Protein AF-A0A2H5FMI7-F1 (afdb_monomer_lite)

Secondary structure (DSSP, 8-state):
-PBPHHHHHHHHHHHHHHHHHH-EETTBHHHHHHTHIIIIIS-HHIIIIIHHHHHS-TT-HHHHHHHHHHH-EE-HHHHHHHHHHHHHHHHHHTT--EEEEEEEESSSS-EEEEEEE-BTT-SS-EEEEEETTTTEEEE-PBPTTSPBTTGGG-TT-SEEEEEEEEETTTS-TT-----TTTSPPPPP---SSPPPPHHHHHHH-TT-B----HHHHHHTTSS--SSS---GGGSPPGGG-

Structure (mmCIF, N/CA/C/O backbone):
data_AF-A0A2H5FMI7-F1
#
_entry.id   AF-A0A2H5FMI7-F1
#
loop_
_atom_site.group_PDB
_atom_site.id
_atom_site.type_symbol
_atom_site.label_atom_id
_atom_site.label_alt_id
_atom_site.label_comp_id
_atom_site.label_asym_id
_atom_site.label_entity_id
_atom_site.label_seq_id
_atom_site.pdbx_PDB_ins_code
_atom_site.Cartn_x
_atom_site.Cartn_y
_atom_site.Cartn_z
_atom_site.occupancy
_atom_site.B_iso_or_equiv
_atom_site.auth_seq_id
_atom_site.auth_comp_id
_atom_site.auth_asym_id
_atom_site.auth_atom_id
_atom_site.pdbx_PDB_model_num
ATOM 1 N N . MET A 1 1 ? -6.646 -11.743 20.753 1.00 90.56 1 MET A N 1
ATOM 2 C CA . MET A 1 1 ? -6.066 -10.674 21.595 1.00 90.56 1 MET A CA 1
ATOM 3 C C . MET A 1 1 ? -6.363 -9.336 20.936 1.00 90.56 1 MET A C 1
ATOM 5 O O . MET A 1 1 ? -6.450 -9.299 19.715 1.00 90.56 1 MET A O 1
ATOM 9 N N . LEU A 1 2 ? -6.585 -8.269 21.708 1.00 96.19 2 LEU A N 1
ATOM 10 C CA . LEU A 1 2 ? -6.756 -6.926 21.142 1.00 96.19 2 LEU A CA 1
ATOM 11 C C . LEU A 1 2 ? -5.402 -6.215 21.134 1.00 96.19 2 LEU A C 1
ATOM 13 O O . LEU A 1 2 ? -4.703 -6.235 22.146 1.00 96.19 2 LEU A O 1
ATOM 17 N N . LEU A 1 3 ? -5.046 -5.601 20.007 1.00 97.00 3 LEU A N 1
ATOM 18 C CA . LEU A 1 3 ? -3.842 -4.779 19.893 1.00 97.00 3 LEU A CA 1
ATOM 19 C C . LEU A 1 3 ? -4.070 -3.424 20.552 1.00 97.00 3 LEU A C 1
ATOM 21 O O . LEU A 1 3 ? -5.145 -2.841 20.398 1.00 97.00 3 LEU A O 1
ATOM 25 N N . ALA A 1 4 ? -3.057 -2.872 21.220 1.00 96.56 4 ALA A N 1
ATOM 26 C CA . ALA A 1 4 ? -3.087 -1.447 21.502 1.00 96.56 4 ALA A CA 1
ATOM 27 C C . ALA A 1 4 ? -3.012 -0.675 20.177 1.00 96.56 4 ALA A C 1
ATOM 29 O O . ALA A 1 4 ? -2.371 -1.101 19.216 1.00 96.56 4 ALA A O 1
ATOM 30 N N . ARG A 1 5 ? -3.643 0.501 20.127 1.00 96.19 5 ARG A N 1
ATOM 31 C CA . ARG A 1 5 ? -3.624 1.362 18.936 1.00 96.19 5 ARG A CA 1
ATOM 32 C C . ARG A 1 5 ? -2.214 1.664 18.444 1.00 96.19 5 ARG A C 1
ATOM 34 O O . ARG A 1 5 ? -1.964 1.637 17.246 1.00 96.19 5 ARG A O 1
ATOM 41 N N . LYS A 1 6 ? -1.300 1.929 19.375 1.00 95.25 6 LYS A N 1
ATOM 42 C CA . LYS A 1 6 ? 0.107 2.178 19.066 1.00 95.25 6 LYS A CA 1
ATOM 43 C C . LYS A 1 6 ? 0.757 0.979 18.373 1.00 95.25 6 LYS A C 1
ATOM 45 O O . LYS A 1 6 ? 1.446 1.171 17.379 1.00 95.25 6 LYS A O 1
ATOM 50 N N . ASP A 1 7 ? 0.489 -0.235 18.846 1.00 95.94 7 ASP A N 1
ATOM 51 C CA . ASP A 1 7 ? 1.044 -1.455 18.254 1.00 95.94 7 ASP A CA 1
ATOM 52 C C . ASP A 1 7 ? 0.505 -1.670 16.838 1.00 95.94 7 ASP A C 1
ATOM 54 O O . ASP A 1 7 ? 1.272 -1.962 15.924 1.00 95.94 7 ASP A O 1
ATOM 58 N N . PHE A 1 8 ? -0.797 -1.450 16.629 1.00 97.62 8 PHE A N 1
ATOM 59 C CA . PHE A 1 8 ? -1.407 -1.516 15.299 1.00 97.62 8 PHE A CA 1
ATOM 60 C C . PHE A 1 8 ? -0.792 -0.502 14.324 1.00 97.62 8 PHE A C 1
ATOM 62 O O . PHE A 1 8 ? -0.425 -0.861 13.204 1.00 97.62 8 PHE A O 1
ATOM 69 N N . VAL A 1 9 ? -0.633 0.752 14.753 1.00 97.19 9 VAL A N 1
ATOM 70 C CA . VAL A 1 9 ? -0.012 1.796 13.927 1.00 97.19 9 VAL A CA 1
ATOM 71 C C . VAL A 1 9 ? 1.443 1.442 13.623 1.00 97.19 9 VAL A C 1
ATOM 73 O O . VAL A 1 9 ? 1.855 1.553 12.475 1.00 97.19 9 VAL A O 1
ATOM 76 N N . ASN A 1 10 ? 2.202 0.934 14.598 1.00 96.19 10 ASN A N 1
ATOM 77 C CA . ASN A 1 10 ? 3.578 0.498 14.368 1.00 96.19 10 ASN A CA 1
ATOM 78 C C . ASN A 1 10 ? 3.660 -0.674 13.375 1.00 96.19 10 ASN A C 1
ATOM 80 O O . ASN A 1 10 ? 4.515 -0.659 12.494 1.00 96.19 10 ASN A O 1
ATOM 84 N N . ILE A 1 11 ? 2.752 -1.654 13.459 1.00 97.50 11 ILE A N 1
ATOM 85 C CA . ILE A 1 11 ? 2.651 -2.737 12.467 1.00 97.50 11 ILE A CA 1
ATOM 86 C C . ILE A 1 11 ? 2.466 -2.156 11.060 1.00 97.50 11 ILE A C 1
ATOM 88 O O . ILE A 1 11 ? 3.201 -2.526 10.145 1.00 97.50 11 ILE A O 1
ATOM 92 N N . CYS A 1 12 ? 1.527 -1.222 10.894 1.00 98.00 12 CYS A N 1
ATOM 93 C CA . CYS A 1 12 ? 1.270 -0.585 9.603 1.00 98.00 12 CYS A CA 1
ATOM 94 C C . CYS A 1 12 ? 2.492 0.201 9.109 1.00 98.00 12 CYS A C 1
ATOM 96 O O . CYS A 1 12 ? 2.891 0.043 7.957 1.00 98.00 12 CYS A O 1
ATOM 98 N N . THR A 1 13 ? 3.137 0.979 9.984 1.00 96.94 13 THR A N 1
ATOM 99 C CA . THR A 1 13 ? 4.358 1.729 9.661 1.00 96.94 13 THR A CA 1
ATOM 100 C C . THR A 1 13 ? 5.458 0.794 9.167 1.00 96.94 13 THR A C 1
ATOM 102 O O . THR A 1 13 ? 5.983 0.984 8.072 1.00 96.94 13 THR A O 1
ATOM 105 N N . GLN A 1 14 ? 5.781 -0.261 9.918 1.00 96.75 14 GLN A N 1
ATOM 106 C CA . GLN A 1 14 ? 6.835 -1.199 9.520 1.00 96.75 14 GLN A CA 1
ATOM 107 C C . GLN A 1 14 ? 6.492 -1.928 8.216 1.00 96.75 14 GLN A C 1
ATOM 109 O O . GLN A 1 14 ? 7.367 -2.121 7.372 1.00 96.75 14 GLN A O 1
ATOM 114 N N . ALA A 1 15 ? 5.224 -2.290 8.009 1.00 98.00 15 ALA A N 1
ATOM 115 C CA . ALA A 1 15 ? 4.779 -2.926 6.774 1.00 98.00 15 ALA A CA 1
ATOM 116 C C . ALA A 1 15 ? 4.914 -1.995 5.556 1.00 98.00 15 ALA A C 1
ATOM 118 O O . ALA A 1 15 ? 5.397 -2.434 4.509 1.00 98.00 15 ALA A O 1
ATOM 119 N N . ILE A 1 16 ? 4.572 -0.708 5.689 1.00 97.75 16 ILE A N 1
ATOM 120 C CA . ILE A 1 16 ? 4.772 0.301 4.637 1.00 97.75 16 ILE A CA 1
ATOM 121 C C . ILE A 1 16 ? 6.262 0.421 4.287 1.00 97.75 16 ILE A C 1
ATOM 123 O O . ILE A 1 16 ? 6.636 0.331 3.115 1.00 97.75 16 ILE A O 1
ATOM 127 N N . PHE A 1 17 ? 7.129 0.558 5.295 1.00 96.31 17 PHE A N 1
ATOM 128 C CA . PHE A 1 17 ? 8.578 0.671 5.094 1.00 96.31 17 PHE A CA 1
ATOM 129 C C . PHE A 1 17 ? 9.142 -0.577 4.406 1.00 96.31 17 PHE A C 1
ATOM 131 O O . PHE A 1 17 ? 9.894 -0.477 3.434 1.00 96.31 17 PHE A O 1
ATOM 138 N N . ASN A 1 18 ? 8.745 -1.764 4.870 1.00 96.81 18 ASN A N 1
ATOM 139 C CA . ASN A 1 18 ? 9.160 -3.036 4.285 1.00 96.81 18 ASN A CA 1
ATOM 140 C C . ASN A 1 18 ? 8.678 -3.196 2.841 1.00 96.81 18 ASN A C 1
ATOM 142 O O . ASN A 1 18 ? 9.432 -3.712 2.012 1.00 96.81 18 ASN A O 1
ATOM 146 N N . THR A 1 19 ? 7.461 -2.744 2.538 1.00 97.44 19 THR A N 1
ATOM 147 C CA . THR A 1 19 ? 6.890 -2.768 1.186 1.00 97.44 19 THR A CA 1
ATOM 148 C C . THR A 1 19 ? 7.711 -1.886 0.254 1.00 97.44 19 THR A C 1
ATOM 150 O O . THR A 1 19 ? 8.212 -2.375 -0.754 1.00 97.44 19 THR A O 1
ATOM 153 N N . ARG A 1 20 ? 7.964 -0.626 0.625 1.00 95.44 20 ARG A N 1
ATOM 154 C CA . ARG A 1 20 ? 8.738 0.318 -0.205 1.00 95.44 20 ARG A CA 1
ATOM 155 C C . ARG A 1 20 ? 10.219 -0.028 -0.327 1.00 95.44 20 ARG A C 1
ATOM 157 O O . ARG A 1 20 ? 10.871 0.337 -1.300 1.00 95.44 20 ARG A O 1
ATOM 164 N N . LYS A 1 21 ? 10.768 -0.753 0.648 1.00 96.12 21 LYS A N 1
ATOM 165 C CA . LYS A 1 21 ? 12.128 -1.296 0.561 1.00 96.12 21 LYS A CA 1
ATOM 166 C C . LYS A 1 21 ? 12.225 -2.443 -0.449 1.00 96.12 21 LYS A C 1
ATOM 168 O O . LYS A 1 21 ? 13.265 -2.597 -1.089 1.00 96.12 21 LYS A O 1
ATOM 173 N N . GLN A 1 22 ? 11.183 -3.266 -0.555 1.00 96.44 22 GLN A N 1
ATOM 174 C CA . GLN A 1 22 ? 11.170 -4.455 -1.412 1.00 96.44 22 GLN A CA 1
ATOM 175 C C . GLN A 1 22 ? 10.664 -4.164 -2.825 1.00 96.44 22 GLN A C 1
ATOM 177 O O . GLN A 1 22 ? 11.187 -4.735 -3.779 1.00 96.44 22 GLN A O 1
ATOM 182 N N . LEU A 1 23 ? 9.683 -3.275 -2.963 1.00 96.56 23 LEU A N 1
ATOM 183 C CA . LEU A 1 23 ? 9.046 -2.946 -4.230 1.00 96.56 23 LEU A CA 1
ATOM 184 C C . LEU A 1 23 ? 9.423 -1.536 -4.666 1.00 96.56 23 LEU A C 1
ATOM 186 O O . LEU A 1 23 ? 9.245 -0.564 -3.938 1.00 96.56 23 LEU A O 1
ATOM 190 N N . THR A 1 24 ? 9.920 -1.429 -5.892 1.00 95.75 24 THR A N 1
ATOM 191 C CA . THR A 1 24 ? 10.038 -0.145 -6.580 1.00 95.75 24 THR A CA 1
ATOM 192 C C . THR A 1 24 ? 8.717 0.172 -7.276 1.00 95.75 24 THR A C 1
ATOM 194 O O . THR A 1 24 ? 8.136 -0.702 -7.918 1.00 95.75 24 THR A O 1
ATOM 197 N N . ILE A 1 25 ? 8.257 1.416 -7.165 1.00 95.06 25 ILE A N 1
ATOM 198 C CA . ILE A 1 25 ? 7.011 1.868 -7.782 1.00 95.06 25 ILE A CA 1
ATOM 199 C C . ILE A 1 25 ? 7.310 2.309 -9.212 1.00 95.06 25 ILE A C 1
ATOM 201 O O . ILE A 1 25 ? 8.021 3.284 -9.431 1.00 95.06 25 ILE A O 1
ATOM 205 N N . ASN A 1 26 ? 6.811 1.569 -10.194 1.00 92.62 26 ASN A N 1
ATOM 206 C CA . ASN A 1 26 ? 7.171 1.766 -11.601 1.00 92.62 26 ASN A CA 1
ATOM 207 C C . ASN A 1 26 ? 6.704 3.109 -12.196 1.00 92.62 26 ASN A C 1
ATOM 209 O O . ASN A 1 26 ? 7.362 3.623 -13.097 1.00 92.62 26 ASN A O 1
ATOM 213 N N . ASN A 1 27 ? 5.584 3.651 -11.719 1.00 90.75 27 ASN A N 1
ATOM 214 C CA . ASN A 1 27 ? 4.958 4.868 -12.224 1.00 90.75 27 ASN A CA 1
ATOM 215 C C . ASN A 1 27 ? 5.315 6.114 -11.401 1.00 90.75 27 ASN A C 1
ATOM 217 O O . ASN A 1 27 ? 4.792 7.188 -11.674 1.00 90.75 27 ASN A O 1
ATOM 221 N N . GLN A 1 28 ? 6.218 5.997 -10.426 1.00 94.12 28 GLN A N 1
ATOM 222 C CA . GLN A 1 28 ? 6.854 7.146 -9.782 1.00 94.12 28 GLN A CA 1
ATOM 223 C C . GLN A 1 28 ? 8.198 7.440 -10.452 1.00 94.12 28 GLN A C 1
ATOM 225 O O . GLN A 1 28 ? 8.871 6.523 -10.936 1.00 94.12 28 GLN A O 1
ATOM 230 N N . LEU A 1 29 ? 8.580 8.717 -10.500 1.00 94.50 29 LEU A N 1
ATOM 231 C CA . LEU A 1 29 ? 9.746 9.204 -11.241 1.00 94.50 29 LEU A CA 1
ATOM 232 C C . LEU A 1 29 ? 11.020 8.399 -10.942 1.00 94.50 29 LEU A C 1
ATOM 234 O O . LEU A 1 29 ? 11.659 7.897 -11.872 1.00 94.50 29 LEU A O 1
ATOM 238 N N . SER A 1 30 ? 11.366 8.211 -9.667 1.00 93.56 30 SER A N 1
ATOM 239 C CA . SER A 1 30 ? 12.575 7.477 -9.277 1.00 93.56 30 SER A CA 1
ATOM 240 C C . SER A 1 30 ? 12.557 6.016 -9.736 1.00 93.56 30 SER A C 1
ATOM 242 O O . SER A 1 30 ? 13.577 5.480 -10.186 1.00 93.56 30 SER A O 1
ATOM 244 N N . GLY A 1 31 ? 11.401 5.354 -9.661 1.00 94.62 31 GLY A N 1
ATOM 245 C CA . GLY A 1 31 ? 11.250 3.968 -10.084 1.00 94.62 31 GLY A CA 1
ATOM 246 C C . GLY A 1 31 ? 11.286 3.814 -11.599 1.00 94.62 31 GLY A C 1
ATOM 247 O O . GLY A 1 31 ? 11.972 2.915 -12.100 1.00 94.62 31 GLY A O 1
ATOM 248 N N . TYR A 1 32 ? 10.645 4.737 -12.319 1.00 93.62 32 TYR A N 1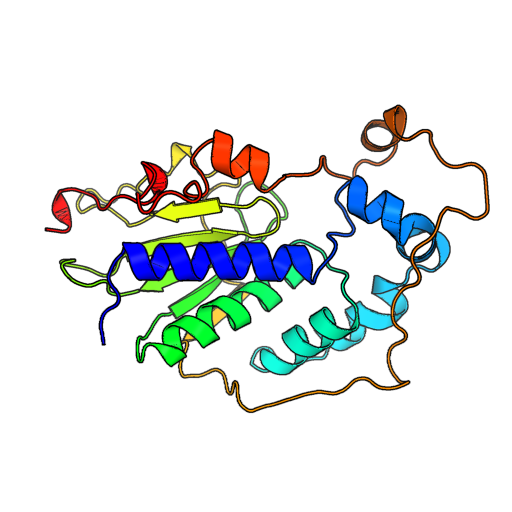
ATOM 249 C CA . TYR A 1 32 ? 10.723 4.827 -13.772 1.00 93.62 32 TYR A CA 1
ATOM 250 C C . TYR A 1 32 ? 12.164 5.011 -14.243 1.00 93.62 32 TYR A C 1
ATOM 252 O O . TYR A 1 32 ? 12.615 4.290 -15.126 1.00 93.62 32 TYR A O 1
ATOM 260 N N . ILE A 1 33 ? 12.925 5.917 -13.625 1.00 92.94 33 ILE A N 1
ATOM 261 C CA . ILE A 1 33 ? 14.340 6.138 -13.959 1.00 92.94 33 ILE A CA 1
ATOM 262 C C . ILE A 1 33 ? 15.168 4.879 -13.684 1.00 92.94 33 ILE A C 1
ATOM 264 O O . ILE A 1 33 ? 15.950 4.443 -14.529 1.00 92.94 33 ILE A O 1
ATOM 268 N N . LYS A 1 34 ? 14.978 4.259 -12.516 1.00 93.94 34 LYS A N 1
ATOM 269 C CA . LYS A 1 34 ? 15.743 3.082 -12.080 1.00 93.94 34 LYS A CA 1
ATOM 270 C C . LYS A 1 34 ? 15.559 1.864 -12.993 1.00 93.94 34 LYS A C 1
ATOM 272 O O . LYS A 1 34 ? 16.503 1.086 -13.160 1.00 93.94 34 LYS A O 1
ATOM 277 N N . PHE A 1 35 ? 14.367 1.691 -13.561 1.00 94.75 35 PHE A N 1
ATOM 278 C CA . PHE A 1 35 ? 13.999 0.555 -14.414 1.00 94.75 35 PHE A CA 1
ATOM 279 C C . PHE A 1 35 ? 13.551 0.983 -15.815 1.00 94.75 35 PHE A C 1
ATOM 281 O O . PHE A 1 35 ? 12.762 0.284 -16.450 1.00 94.75 35 PHE A O 1
ATOM 288 N N . HIS A 1 36 ? 14.063 2.108 -16.319 1.00 92.38 36 HIS A N 1
ATOM 289 C CA . HIS A 1 36 ? 13.561 2.745 -17.538 1.00 92.38 36 HIS A CA 1
ATOM 290 C C . HIS A 1 36 ? 13.468 1.775 -18.711 1.00 92.38 36 HIS A C 1
ATOM 292 O O . HIS A 1 36 ? 12.426 1.661 -19.354 1.00 92.38 36 HIS A O 1
ATOM 298 N N . ARG A 1 37 ? 14.550 1.037 -18.972 1.00 92.56 37 ARG A N 1
ATOM 299 C CA . ARG A 1 37 ? 14.602 0.084 -20.081 1.00 92.56 37 ARG A CA 1
ATOM 300 C C . ARG A 1 37 ? 13.559 -1.024 -19.939 1.00 92.56 37 ARG A C 1
ATOM 302 O O . ARG A 1 37 ? 12.882 -1.356 -20.909 1.00 92.56 37 ARG A O 1
ATOM 309 N N . GLU A 1 38 ? 13.399 -1.566 -18.736 1.00 94.81 38 GLU A N 1
ATOM 310 C CA . GLU A 1 38 ? 12.421 -2.625 -18.483 1.00 94.81 38 GLU A CA 1
ATOM 311 C C . GLU A 1 38 ? 10.986 -2.115 -18.635 1.00 94.81 38 GLU A C 1
ATOM 313 O O . GLU A 1 38 ? 10.148 -2.791 -19.229 1.00 94.81 38 GLU A O 1
ATOM 318 N N . ILE A 1 39 ? 10.706 -0.904 -18.156 1.00 91.56 39 ILE A N 1
ATOM 319 C CA . ILE A 1 39 ? 9.368 -0.312 -18.210 1.00 91.56 39 ILE A CA 1
ATOM 320 C C . ILE A 1 39 ? 9.018 0.117 -19.639 1.00 91.56 39 ILE A C 1
ATOM 322 O O . ILE A 1 39 ? 7.952 -0.239 -20.137 1.00 91.56 39 ILE A O 1
ATOM 326 N N . LYS A 1 40 ? 9.904 0.863 -20.309 1.00 88.81 40 LYS A N 1
ATOM 327 C CA . LYS A 1 40 ? 9.586 1.552 -21.564 1.00 88.81 40 LYS A CA 1
ATOM 328 C C . LYS A 1 40 ? 9.901 0.748 -22.820 1.00 88.81 40 LYS A C 1
ATOM 330 O O . LYS A 1 40 ? 9.142 0.811 -23.783 1.00 88.81 40 LYS A O 1
ATOM 335 N N . GLU A 1 41 ? 11.024 0.039 -22.836 1.00 90.38 41 GLU A N 1
ATOM 336 C CA . GLU A 1 41 ? 11.513 -0.641 -24.041 1.00 90.38 41 GLU A CA 1
ATOM 337 C C . GLU A 1 41 ? 11.103 -2.115 -24.051 1.00 90.38 41 GLU A C 1
ATOM 339 O O . GLU A 1 41 ? 10.606 -2.618 -25.059 1.00 90.38 41 GLU A O 1
ATOM 344 N N . ASN A 1 42 ? 11.257 -2.801 -22.916 1.00 92.88 42 ASN A N 1
ATOM 345 C CA . ASN A 1 42 ? 10.976 -4.234 -22.818 1.00 92.88 42 ASN A CA 1
ATOM 346 C C . ASN A 1 42 ? 9.518 -4.549 -22.459 1.00 92.88 42 ASN A C 1
ATOM 348 O O . ASN A 1 42 ? 9.130 -5.715 -22.524 1.00 92.88 42 ASN A O 1
ATOM 352 N N . ASN A 1 43 ? 8.720 -3.549 -22.058 1.00 93.38 43 ASN A N 1
ATOM 353 C CA . ASN A 1 43 ? 7.354 -3.727 -21.543 1.00 93.38 43 ASN A CA 1
ATOM 354 C C . ASN A 1 43 ? 7.273 -4.843 -20.485 1.00 93.38 43 ASN A C 1
ATOM 356 O O . ASN A 1 43 ? 6.363 -5.677 -20.493 1.00 93.38 43 ASN A O 1
ATOM 360 N N . TYR A 1 44 ? 8.264 -4.880 -19.592 1.00 95.00 44 TYR A N 1
ATOM 361 C CA . TYR A 1 44 ? 8.539 -6.000 -18.698 1.00 95.00 44 TYR A CA 1
ATOM 362 C C . TYR A 1 44 ? 7.303 -6.431 -17.903 1.00 95.00 44 TYR A C 1
ATOM 364 O O . TYR A 1 44 ? 7.004 -7.622 -17.831 1.00 95.00 44 TYR A O 1
ATOM 372 N N . PHE A 1 45 ? 6.571 -5.468 -17.335 1.00 92.88 45 PHE A N 1
ATOM 373 C CA . PHE A 1 45 ? 5.438 -5.757 -16.460 1.00 92.88 45 PHE A CA 1
ATOM 374 C C . PHE A 1 45 ? 4.297 -6.454 -17.215 1.00 92.88 45 PHE A C 1
ATOM 376 O O . PHE A 1 45 ? 3.795 -7.482 -16.763 1.00 92.88 45 PHE A O 1
ATOM 383 N N . SER A 1 46 ? 3.940 -5.948 -18.399 1.00 92.62 46 SER A N 1
ATOM 384 C CA . SER A 1 46 ? 2.926 -6.560 -19.267 1.00 92.62 46 SER A CA 1
ATOM 385 C C . SER A 1 46 ? 3.346 -7.947 -19.746 1.00 92.62 46 SER A C 1
ATOM 387 O O . SER A 1 46 ? 2.528 -8.857 -19.748 1.00 92.62 46 SER A O 1
ATOM 389 N N . ASN A 1 47 ? 4.622 -8.116 -20.099 1.00 94.12 47 ASN A N 1
ATOM 390 C CA . ASN A 1 47 ? 5.130 -9.360 -20.675 1.00 94.12 47 ASN A CA 1
ATOM 391 C C . ASN A 1 47 ? 5.361 -10.478 -19.646 1.00 94.12 47 ASN A C 1
ATOM 393 O O . ASN A 1 47 ? 5.353 -11.645 -20.023 1.00 94.12 47 ASN A O 1
ATOM 397 N N . ASN A 1 48 ? 5.610 -10.146 -18.372 1.00 93.75 48 ASN A N 1
ATOM 398 C CA . ASN A 1 48 ? 6.073 -11.129 -17.382 1.00 93.75 48 ASN A CA 1
ATOM 399 C C . ASN A 1 48 ? 5.241 -11.188 -16.093 1.00 93.75 48 ASN A C 1
ATOM 401 O O . ASN A 1 48 ? 5.311 -12.194 -15.391 1.00 93.75 48 ASN A O 1
ATOM 405 N N . VAL A 1 49 ? 4.500 -10.132 -15.739 1.00 93.50 49 VAL A N 1
ATOM 406 C CA . VAL A 1 49 ? 3.885 -9.998 -14.401 1.00 93.50 49 VAL A CA 1
ATOM 407 C C . VAL A 1 49 ? 2.363 -9.911 -14.471 1.00 93.50 49 VAL A C 1
ATOM 409 O O . VAL A 1 49 ? 1.678 -10.555 -13.677 1.00 93.50 49 VAL A O 1
ATOM 412 N N . ARG A 1 50 ? 1.824 -9.163 -15.440 1.00 92.31 50 ARG A N 1
ATOM 413 C CA . ARG A 1 50 ? 0.384 -8.890 -15.546 1.00 92.31 50 ARG A CA 1
ATOM 414 C C . ARG A 1 50 ? -0.446 -10.163 -15.722 1.00 92.31 50 ARG A C 1
ATOM 416 O O . ARG A 1 50 ? -1.382 -10.376 -14.959 1.00 92.31 50 ARG A O 1
ATOM 423 N N . ASP A 1 51 ? -0.080 -11.016 -16.675 1.00 92.25 51 ASP A N 1
ATOM 424 C CA . ASP A 1 51 ? -0.808 -12.261 -16.947 1.00 92.25 51 ASP A CA 1
ATOM 425 C C . ASP A 1 51 ? -0.813 -13.216 -15.741 1.00 92.25 51 ASP A C 1
ATOM 427 O O . ASP A 1 51 ? -1.894 -13.680 -15.367 1.00 92.25 51 ASP A O 1
ATOM 431 N N . PRO A 1 52 ? 0.326 -13.491 -15.069 1.00 92.56 52 PRO A N 1
ATOM 432 C CA . PRO A 1 52 ? 0.314 -14.238 -13.816 1.00 92.56 52 PRO A CA 1
ATOM 433 C C . PRO A 1 52 ? -0.624 -13.648 -12.759 1.00 92.56 52 PRO A C 1
ATOM 435 O O . PRO A 1 52 ? -1.371 -14.404 -12.147 1.00 92.56 52 PRO A O 1
ATOM 438 N N . LEU A 1 53 ? -0.627 -12.326 -12.551 1.00 92.00 53 LEU A N 1
ATOM 439 C CA . LEU A 1 53 ? -1.473 -11.686 -11.535 1.00 92.00 53 LEU A CA 1
ATOM 440 C C . LEU A 1 53 ? -2.972 -11.783 -11.854 1.00 92.00 53 LEU A C 1
ATOM 442 O O . LEU A 1 53 ? -3.757 -12.080 -10.952 1.00 92.00 53 LEU A O 1
ATOM 446 N N . ILE A 1 54 ? -3.365 -11.576 -13.116 1.00 88.94 54 ILE A N 1
ATOM 447 C CA . ILE A 1 54 ? -4.770 -11.646 -13.561 1.00 88.94 54 ILE A CA 1
ATOM 448 C C . ILE A 1 54 ? -5.313 -13.075 -13.470 1.00 88.94 54 ILE A C 1
ATOM 450 O O . ILE A 1 54 ? -6.461 -13.274 -13.085 1.00 88.94 54 ILE A O 1
ATOM 454 N N . ASN A 1 55 ? -4.494 -14.070 -13.816 1.00 89.50 55 ASN A N 1
ATOM 455 C CA . ASN A 1 55 ? -4.911 -15.474 -13.818 1.00 89.50 55 ASN A CA 1
ATOM 456 C C . ASN A 1 55 ? -4.834 -16.139 -12.432 1.00 89.50 55 ASN A C 1
ATOM 458 O O . ASN A 1 55 ? -5.273 -17.277 -12.271 1.00 89.50 55 ASN A O 1
ATOM 462 N N . THR A 1 56 ? -4.272 -15.450 -11.437 1.00 91.12 56 THR A N 1
ATOM 463 C CA . THR A 1 56 ? -4.240 -15.909 -10.044 1.00 91.12 56 THR A CA 1
ATOM 464 C C . THR A 1 56 ? -5.631 -15.774 -9.425 1.00 91.12 56 THR A C 1
ATOM 466 O O . THR A 1 56 ? -6.294 -14.750 -9.605 1.00 91.12 56 THR A O 1
ATOM 469 N N . ARG A 1 57 ? -6.080 -16.760 -8.641 1.00 90.00 57 ARG A N 1
ATOM 470 C CA . ARG A 1 57 ? -7.390 -16.677 -7.966 1.00 90.00 57 ARG A CA 1
ATOM 471 C C . ARG A 1 57 ? -7.417 -15.555 -6.935 1.00 90.00 57 ARG A C 1
ATOM 473 O O . ARG A 1 57 ? -6.387 -15.203 -6.366 1.00 90.00 57 ARG A O 1
ATOM 480 N N . GLU A 1 58 ? -8.580 -14.980 -6.653 1.00 86.19 58 GLU A N 1
ATOM 481 C CA . GLU A 1 58 ? -8.713 -13.851 -5.712 1.00 86.19 58 GLU A CA 1
ATOM 482 C C . GLU A 1 58 ? -8.140 -14.145 -4.311 1.00 86.19 58 GLU A C 1
ATOM 484 O O . GLU A 1 58 ? -7.547 -13.258 -3.699 1.00 86.19 58 GLU A O 1
ATOM 489 N N . ASP A 1 59 ? -8.221 -15.398 -3.854 1.00 89.44 59 ASP A N 1
ATOM 490 C CA . ASP A 1 59 ? -7.772 -15.863 -2.536 1.00 89.44 59 ASP A CA 1
ATOM 491 C C . ASP A 1 59 ? -6.287 -16.274 -2.466 1.00 89.44 59 ASP A C 1
ATOM 493 O O . ASP A 1 59 ? -5.756 -16.579 -1.396 1.00 89.44 59 ASP A O 1
ATOM 497 N N . GLU A 1 60 ? -5.562 -16.247 -3.586 1.00 94.06 60 GLU A N 1
ATOM 498 C CA . GLU A 1 60 ? -4.137 -16.596 -3.647 1.00 94.06 60 GLU A CA 1
ATOM 499 C C . GLU A 1 60 ? -3.220 -15.411 -3.277 1.00 94.06 60 GLU A C 1
ATOM 501 O O . GLU A 1 60 ? -2.289 -15.037 -3.996 1.00 94.06 60 GLU A O 1
ATOM 506 N N . TYR A 1 61 ? -3.456 -14.819 -2.104 1.00 96.31 61 TYR A N 1
ATOM 507 C CA . TYR A 1 61 ? -2.703 -13.665 -1.588 1.00 96.31 61 TYR A CA 1
ATOM 508 C C . TYR A 1 61 ? -1.194 -13.923 -1.502 1.00 96.31 61 TYR A C 1
ATOM 510 O O . TYR A 1 61 ? -0.386 -13.087 -1.905 1.00 96.31 61 TYR A O 1
ATOM 518 N N . MET A 1 62 ? -0.800 -15.105 -1.011 1.00 97.50 62 MET A N 1
ATOM 519 C CA . MET A 1 62 ? 0.615 -15.464 -0.874 1.00 97.50 62 MET A CA 1
ATOM 520 C C . MET A 1 62 ? 1.319 -15.626 -2.224 1.00 97.50 62 MET A C 1
ATOM 522 O O . MET A 1 62 ? 2.506 -15.324 -2.309 1.00 97.50 62 MET A O 1
ATOM 526 N N . TYR A 1 63 ? 0.608 -16.056 -3.273 1.00 96.69 63 TYR A N 1
ATOM 527 C CA . TYR A 1 63 ? 1.176 -16.129 -4.619 1.00 96.69 63 TYR A CA 1
ATOM 528 C C . TYR A 1 63 ? 1.503 -14.729 -5.139 1.00 96.69 63 TYR A C 1
ATOM 530 O O . TYR A 1 63 ? 2.647 -14.479 -5.518 1.00 96.69 63 TYR A O 1
ATOM 538 N N . ARG A 1 64 ? 0.529 -13.801 -5.097 1.00 96.00 64 ARG A N 1
ATOM 539 C CA . ARG A 1 64 ? 0.730 -12.404 -5.529 1.00 96.00 64 ARG A CA 1
ATOM 540 C C . ARG A 1 64 ? 1.877 -11.762 -4.765 1.00 96.00 64 ARG A C 1
ATOM 542 O O . ARG A 1 64 ? 2.797 -11.221 -5.365 1.00 96.00 64 ARG A O 1
ATOM 549 N N . HIS A 1 65 ? 1.867 -11.894 -3.444 1.00 97.44 65 HIS A N 1
ATOM 550 C CA . HIS A 1 65 ? 2.913 -11.356 -2.590 1.00 97.44 65 HIS A CA 1
ATOM 551 C C . HIS A 1 65 ? 4.308 -11.919 -2.926 1.00 97.44 65 HIS A C 1
ATOM 553 O O . HIS A 1 65 ? 5.258 -11.148 -3.074 1.00 97.44 65 HIS A O 1
ATOM 559 N N . ASP A 1 66 ? 4.457 -13.240 -3.073 1.00 96.94 66 ASP A N 1
ATOM 560 C CA . ASP A 1 66 ? 5.761 -13.847 -3.371 1.00 96.94 66 ASP A CA 1
ATOM 561 C C . ASP A 1 66 ? 6.233 -13.524 -4.801 1.00 96.94 66 ASP A C 1
ATOM 563 O O . ASP A 1 66 ? 7.433 -13.341 -5.020 1.00 96.94 66 ASP A O 1
ATOM 567 N N . LEU A 1 67 ? 5.308 -13.392 -5.760 1.00 96.44 67 LEU A N 1
ATOM 568 C CA . LEU A 1 67 ? 5.610 -12.947 -7.123 1.00 96.44 67 LEU A CA 1
ATOM 569 C C . LEU A 1 67 ? 6.147 -11.515 -7.120 1.00 96.44 67 LEU A C 1
ATOM 571 O O . LEU A 1 67 ? 7.206 -11.240 -7.683 1.00 96.44 67 LEU A O 1
ATOM 575 N N . LEU A 1 68 ? 5.454 -10.607 -6.437 1.00 96.62 68 LEU A N 1
ATOM 576 C CA . LEU A 1 68 ? 5.870 -9.214 -6.323 1.00 96.62 68 LEU A CA 1
ATOM 577 C C . LEU A 1 68 ? 7.198 -9.083 -5.580 1.00 96.62 68 LEU A C 1
ATOM 579 O O . LEU A 1 68 ? 8.057 -8.318 -6.012 1.00 96.62 68 LEU A O 1
ATOM 583 N N . ARG A 1 69 ? 7.425 -9.885 -4.531 1.00 96.44 69 ARG A N 1
ATOM 584 C CA . ARG A 1 69 ? 8.729 -9.965 -3.852 1.00 96.44 69 ARG A CA 1
ATOM 585 C C . ARG A 1 69 ? 9.847 -10.381 -4.804 1.00 96.44 69 ARG A C 1
ATOM 587 O O . ARG A 1 69 ? 10.941 -9.830 -4.733 1.00 96.44 69 ARG A O 1
ATOM 594 N N . HIS A 1 70 ? 9.590 -11.376 -5.652 1.00 95.62 70 HIS A N 1
ATOM 595 C CA . HIS A 1 70 ? 10.563 -11.890 -6.619 1.00 95.62 70 HIS A CA 1
ATOM 596 C C . HIS A 1 70 ? 10.913 -10.854 -7.693 1.00 95.62 70 HIS A C 1
ATOM 598 O O . HIS A 1 70 ? 12.077 -10.714 -8.071 1.00 95.62 70 HIS A O 1
ATOM 604 N N . VAL A 1 71 ? 9.912 -10.112 -8.164 1.00 94.81 71 VAL A N 1
ATOM 605 C CA . VAL A 1 71 ? 10.067 -9.101 -9.216 1.00 94.81 71 VAL A CA 1
ATOM 606 C C . VAL A 1 71 ? 10.647 -7.788 -8.671 1.00 94.81 71 VAL A C 1
ATOM 608 O O . VAL A 1 71 ? 11.466 -7.154 -9.332 1.00 94.81 71 VAL A O 1
ATOM 611 N N . GLY A 1 72 ? 10.244 -7.362 -7.474 1.00 95.50 72 GLY A N 1
ATOM 612 C CA . GLY A 1 72 ? 10.701 -6.114 -6.852 1.00 95.50 72 GLY A CA 1
ATOM 613 C C . GLY A 1 72 ? 10.200 -4.832 -7.534 1.00 95.50 72 GLY A C 1
ATOM 614 O O . GLY A 1 72 ? 10.781 -3.762 -7.333 1.00 95.50 72 GLY A O 1
ATOM 615 N N . LEU A 1 73 ? 9.145 -4.923 -8.348 1.00 94.69 73 LEU A N 1
ATOM 616 C CA . LEU A 1 73 ? 8.555 -3.828 -9.126 1.00 94.69 73 LEU A CA 1
ATOM 617 C C . LEU A 1 73 ? 7.022 -3.966 -9.130 1.00 94.69 73 LEU A C 1
ATOM 619 O O . LEU A 1 73 ? 6.522 -5.075 -9.310 1.00 94.69 73 LEU A O 1
ATOM 623 N N . GLY A 1 74 ? 6.286 -2.863 -8.972 1.00 94.19 74 GLY A N 1
ATOM 624 C CA . GLY A 1 74 ? 4.815 -2.852 -9.010 1.00 94.19 74 GLY A CA 1
ATOM 625 C C . GLY A 1 74 ? 4.216 -1.448 -9.151 1.00 94.19 74 GLY A C 1
ATOM 626 O O . GLY A 1 74 ? 4.951 -0.463 -9.058 1.00 94.19 74 GLY A O 1
ATOM 627 N N . ASN A 1 75 ? 2.899 -1.364 -9.374 1.00 91.31 75 ASN A N 1
ATOM 628 C CA . ASN A 1 75 ? 2.105 -0.128 -9.312 1.00 91.31 75 ASN A CA 1
ATOM 629 C C . ASN A 1 75 ? 1.319 -0.065 -7.985 1.00 91.31 75 ASN A C 1
ATOM 631 O O . ASN A 1 75 ? 1.501 -0.899 -7.096 1.00 91.31 75 ASN A O 1
ATOM 635 N N . CYS A 1 76 ? 0.397 0.897 -7.864 1.00 91.38 76 CYS A N 1
ATOM 636 C CA . CYS A 1 76 ? -0.475 1.077 -6.699 1.00 91.38 76 CYS A CA 1
ATOM 637 C C . CYS A 1 76 ? -1.194 -0.214 -6.255 1.00 91.38 76 CYS A C 1
ATOM 639 O O . CYS A 1 76 ? -1.138 -0.563 -5.077 1.00 91.38 76 CYS A O 1
ATOM 641 N N . HIS A 1 77 ? -1.801 -0.966 -7.182 1.00 92.44 77 HIS A N 1
ATOM 642 C CA . HIS A 1 77 ? -2.532 -2.193 -6.846 1.00 92.44 77 HIS A CA 1
ATOM 643 C C . HIS A 1 77 ? -1.623 -3.297 -6.318 1.00 92.44 77 HIS A C 1
ATOM 645 O O . HIS A 1 77 ? -1.923 -3.917 -5.299 1.00 92.44 77 HIS A O 1
ATOM 651 N N . GLU A 1 78 ? -0.480 -3.510 -6.963 1.00 95.06 78 GLU A N 1
ATOM 652 C CA . GLU A 1 78 ? 0.491 -4.497 -6.503 1.00 95.06 78 GLU A CA 1
ATOM 653 C C . GLU A 1 78 ? 1.058 -4.148 -5.124 1.00 95.06 78 GLU A C 1
ATOM 655 O O . GLU A 1 78 ? 1.259 -5.028 -4.285 1.00 95.06 78 GLU A O 1
ATOM 660 N N . LEU A 1 79 ? 1.283 -2.861 -4.856 1.00 95.75 79 LEU A N 1
ATOM 661 C CA . LEU A 1 79 ? 1.692 -2.416 -3.530 1.00 95.75 79 LEU A CA 1
ATOM 662 C C . LEU A 1 79 ? 0.617 -2.715 -2.479 1.00 95.75 79 LEU A C 1
ATOM 664 O O . LEU A 1 79 ? 0.970 -3.169 -1.392 1.00 95.75 79 LEU A O 1
ATOM 668 N N . ALA A 1 80 ? -0.667 -2.512 -2.792 1.00 96.06 80 ALA A N 1
ATOM 669 C CA . ALA A 1 80 ? -1.767 -2.842 -1.885 1.00 96.06 80 ALA A CA 1
ATOM 670 C C . ALA A 1 80 ? -1.855 -4.356 -1.611 1.00 96.06 80 ALA A C 1
ATOM 672 O O . ALA A 1 80 ? -1.946 -4.756 -0.449 1.00 96.06 80 ALA A O 1
ATOM 673 N N . ASP A 1 81 ? -1.743 -5.201 -2.643 1.00 96.12 81 ASP A N 1
ATOM 674 C CA . ASP A 1 81 ? -1.705 -6.666 -2.492 1.00 96.12 81 ASP A CA 1
ATOM 675 C C . ASP A 1 81 ? -0.547 -7.118 -1.587 1.00 96.12 81 ASP A C 1
ATOM 677 O O . ASP A 1 81 ? -0.719 -7.949 -0.689 1.00 96.12 81 ASP A O 1
ATOM 681 N N . PHE A 1 82 ? 0.643 -6.552 -1.800 1.00 97.81 82 PHE A N 1
ATOM 682 C CA . PHE A 1 82 ? 1.820 -6.863 -0.996 1.00 97.81 82 PHE A CA 1
ATOM 683 C C . PHE A 1 82 ? 1.644 -6.417 0.460 1.00 97.81 82 PHE A C 1
ATOM 685 O O . PHE A 1 82 ? 1.877 -7.195 1.391 1.00 97.81 82 PHE A O 1
ATOM 692 N N . LEU A 1 83 ? 1.194 -5.176 0.654 1.00 98.38 83 LEU A N 1
ATOM 693 C CA . LEU A 1 83 ? 1.002 -4.562 1.963 1.00 98.38 83 LEU A CA 1
ATOM 694 C C . LEU A 1 83 ? -0.057 -5.303 2.790 1.00 98.38 83 LEU A C 1
ATOM 696 O O . LEU A 1 83 ? 0.127 -5.480 3.995 1.00 98.38 83 LEU A O 1
ATOM 700 N N . LEU A 1 84 ? -1.127 -5.789 2.150 1.00 98.00 84 LEU A N 1
ATOM 701 C CA . LEU A 1 84 ? -2.189 -6.572 2.789 1.00 98.00 84 LEU A CA 1
ATOM 702 C C . LEU A 1 84 ? -1.615 -7.807 3.484 1.00 98.00 84 LEU A C 1
ATOM 704 O O . LEU A 1 84 ? -1.946 -8.088 4.640 1.00 98.00 84 LEU A O 1
ATOM 708 N N . VAL A 1 85 ? -0.724 -8.528 2.800 1.00 98.19 85 VAL A N 1
ATOM 709 C CA . VAL A 1 85 ? -0.089 -9.727 3.352 1.00 98.19 85 VAL A CA 1
ATOM 710 C C . VAL A 1 85 ? 0.896 -9.369 4.464 1.00 98.19 85 VAL A C 1
ATOM 712 O O . VAL A 1 85 ? 0.919 -10.060 5.485 1.00 98.19 85 VAL A O 1
ATOM 715 N N . GLU A 1 86 ? 1.694 -8.310 4.300 1.00 98.50 86 GLU A N 1
ATOM 716 C CA . GLU A 1 86 ? 2.659 -7.874 5.318 1.00 98.50 86 GLU A CA 1
ATOM 717 C C . GLU A 1 86 ? 1.961 -7.445 6.618 1.00 98.50 86 GLU A C 1
ATOM 719 O O . GLU A 1 86 ? 2.317 -7.937 7.690 1.00 98.50 86 GLU A O 1
ATOM 724 N N . ILE A 1 87 ? 0.917 -6.613 6.535 1.00 98.62 87 ILE A N 1
ATOM 725 C CA . ILE A 1 87 ? 0.139 -6.189 7.709 1.00 98.62 87 ILE A CA 1
ATOM 726 C C . ILE A 1 87 ? -0.593 -7.378 8.329 1.00 98.62 87 ILE A C 1
ATOM 728 O O . ILE A 1 87 ? -0.504 -7.598 9.540 1.00 98.62 87 ILE A O 1
ATOM 732 N N . GLY A 1 88 ? -1.304 -8.163 7.514 1.00 98.25 88 GLY A N 1
ATOM 733 C CA . GLY A 1 88 ? -2.096 -9.278 8.020 1.00 98.25 88 GLY A CA 1
ATOM 734 C C . GLY A 1 88 ? -1.245 -10.306 8.766 1.00 98.25 88 GLY A C 1
ATOM 735 O O . GLY A 1 88 ? -1.637 -10.764 9.841 1.00 98.25 88 GLY A O 1
ATOM 736 N N . ARG A 1 89 ? -0.039 -10.596 8.256 1.00 98.12 89 ARG A N 1
ATOM 737 C CA . ARG A 1 89 ? 0.906 -11.520 8.894 1.00 98.12 89 ARG A CA 1
ATOM 738 C C . ARG A 1 89 ? 1.305 -11.046 10.288 1.00 98.12 89 ARG A C 1
ATOM 740 O O . ARG A 1 89 ? 1.327 -11.851 11.218 1.00 98.12 89 ARG A O 1
ATOM 747 N N . GLU A 1 90 ? 1.630 -9.766 10.449 1.00 98.12 90 GLU A N 1
ATOM 748 C CA . GLU A 1 90 ? 2.036 -9.234 11.752 1.00 98.12 90 GLU A CA 1
ATOM 749 C C . GLU A 1 90 ? 0.857 -9.129 12.729 1.00 98.12 90 GLU A C 1
ATOM 751 O O . GLU A 1 90 ? 1.020 -9.459 13.904 1.00 98.12 90 GLU A O 1
ATOM 756 N N . ILE A 1 91 ? -0.347 -8.775 12.264 1.00 98.19 91 ILE A N 1
ATOM 757 C CA . ILE A 1 91 ? -1.564 -8.806 13.096 1.00 98.19 91 ILE A CA 1
ATOM 758 C C . ILE A 1 91 ? -1.831 -10.232 13.604 1.00 98.19 91 ILE A C 1
ATOM 760 O O . ILE A 1 91 ? -2.038 -10.430 14.806 1.00 98.19 91 ILE A O 1
ATOM 764 N N . GLN A 1 92 ? -1.760 -11.236 12.722 1.00 96.75 92 GLN A N 1
ATOM 765 C CA . GLN A 1 92 ? -1.981 -12.632 13.103 1.00 96.75 92 GLN A CA 1
ATOM 766 C C . GLN A 1 92 ? -0.902 -13.139 14.074 1.00 96.75 92 GLN A C 1
ATOM 768 O O . GLN A 1 92 ? -1.225 -13.843 15.030 1.00 96.75 92 GLN A O 1
ATOM 773 N N . ARG A 1 93 ? 0.367 -12.738 13.903 1.00 96.44 93 ARG A N 1
ATOM 774 C CA . ARG A 1 93 ? 1.454 -13.060 14.852 1.00 96.44 93 ARG A CA 1
ATOM 775 C C . ARG A 1 93 ? 1.189 -12.555 16.269 1.00 96.44 93 ARG A C 1
ATOM 777 O O . ARG A 1 93 ? 1.620 -13.193 17.226 1.00 96.44 93 ARG A O 1
ATOM 784 N N . HIS A 1 94 ? 0.453 -11.455 16.410 1.00 96.50 94 HIS A N 1
ATOM 785 C CA . HIS A 1 94 ? 0.015 -10.928 17.705 1.00 96.50 94 HIS A CA 1
ATOM 786 C C . HIS A 1 94 ? -1.304 -11.558 18.194 1.00 96.50 94 HIS A C 1
ATOM 788 O O . HIS A 1 94 ? -1.898 -11.089 19.166 1.00 96.50 94 HIS A O 1
ATOM 794 N N . ASN A 1 95 ? -1.776 -12.629 17.545 1.00 95.81 95 ASN A N 1
ATOM 795 C CA . ASN A 1 95 ? -3.054 -13.292 17.813 1.00 95.81 95 ASN A CA 1
ATOM 796 C C . ASN A 1 95 ? -4.246 -12.319 17.782 1.00 95.81 95 ASN A C 1
ATOM 798 O O . ASN A 1 95 ? -5.202 -12.468 18.555 1.00 95.81 95 ASN A O 1
ATOM 802 N N . ALA A 1 96 ? -4.168 -11.289 16.941 1.00 97.00 96 ALA A N 1
ATOM 803 C CA . ALA A 1 96 ? -5.242 -10.340 16.701 1.00 97.00 96 ALA A CA 1
ATOM 804 C C . ALA A 1 96 ? -5.959 -10.661 15.386 1.00 97.00 96 ALA A C 1
ATOM 806 O O . ALA A 1 96 ? -5.448 -11.397 14.543 1.00 97.00 96 ALA A O 1
ATOM 807 N N . LEU A 1 97 ? -7.167 -10.122 15.242 1.00 97.62 97 LEU A N 1
ATOM 808 C CA . LEU A 1 97 ? -8.012 -10.325 14.074 1.00 97.62 97 LEU A CA 1
ATOM 809 C C . LEU A 1 97 ? -8.392 -8.969 13.489 1.00 97.62 97 LEU A C 1
ATOM 811 O O . LEU A 1 97 ? -8.909 -8.104 14.201 1.00 97.62 97 LEU A O 1
ATOM 815 N N . ALA A 1 98 ? -8.166 -8.808 12.193 1.00 98.31 98 ALA A N 1
ATOM 816 C CA . ALA A 1 98 ? -8.629 -7.660 11.432 1.00 98.31 98 ALA A CA 1
ATOM 817 C C . ALA A 1 98 ? -9.268 -8.123 10.125 1.00 98.31 98 ALA A C 1
ATOM 819 O O . ALA A 1 98 ? -8.946 -9.193 9.609 1.00 98.31 98 ALA A O 1
ATOM 820 N N . ARG A 1 99 ? -10.155 -7.294 9.581 1.00 98.19 99 ARG A N 1
ATOM 821 C CA . ARG A 1 99 ? -10.619 -7.420 8.201 1.00 98.19 99 ARG A CA 1
ATOM 822 C C . ARG A 1 99 ? -9.887 -6.387 7.363 1.00 98.19 99 ARG A C 1
ATOM 824 O O . ARG A 1 99 ? -10.010 -5.196 7.644 1.00 98.19 99 ARG A O 1
ATOM 831 N N . ILE A 1 100 ? -9.159 -6.840 6.354 1.00 98.06 100 ILE A N 1
ATOM 832 C CA . ILE A 1 100 ? -8.415 -5.994 5.424 1.00 98.06 100 ILE A CA 1
ATOM 833 C C . ILE A 1 100 ? -9.138 -6.025 4.082 1.00 98.06 100 ILE A C 1
ATOM 835 O O . ILE A 1 100 ? -9.536 -7.088 3.601 1.00 98.06 100 ILE A O 1
ATOM 839 N N . ARG A 1 101 ? -9.329 -4.855 3.482 1.00 95.69 101 ARG A N 1
ATOM 840 C CA . ARG A 1 101 ? -9.933 -4.703 2.162 1.00 95.69 101 ARG A CA 1
ATOM 841 C C . ARG A 1 101 ? -9.025 -3.884 1.273 1.00 95.69 101 ARG A C 1
ATOM 843 O O . ARG A 1 101 ? -8.459 -2.907 1.741 1.00 95.69 101 ARG A O 1
ATOM 850 N N . ILE A 1 102 ? -8.947 -4.245 0.000 1.00 94.50 102 ILE A N 1
ATOM 851 C CA . ILE A 1 102 ? -8.401 -3.356 -1.027 1.00 94.50 102 ILE A CA 1
ATOM 852 C C . ILE A 1 102 ? -9.587 -2.590 -1.598 1.00 94.50 102 ILE A C 1
ATOM 854 O O . ILE A 1 102 ? -10.559 -3.207 -2.049 1.00 94.50 102 ILE A O 1
ATOM 858 N N . VAL A 1 103 ? -9.535 -1.264 -1.546 1.00 92.81 103 VAL A N 1
ATOM 859 C CA . VAL A 1 103 ? -10.635 -0.397 -1.981 1.00 92.81 103 VAL A CA 1
ATOM 860 C C . VAL A 1 103 ? -10.161 0.588 -3.039 1.00 92.81 103 VAL A C 1
ATOM 862 O O . VAL A 1 103 ? -9.028 1.065 -2.991 1.00 92.81 103 VAL A O 1
ATOM 865 N N . SER A 1 104 ? -11.036 0.883 -3.999 1.00 90.44 104 SER A N 1
ATOM 866 C CA . SER A 1 104 ? -10.795 1.916 -5.005 1.00 90.44 104 SER A CA 1
ATOM 867 C C . SER A 1 104 ? -11.184 3.299 -4.483 1.00 90.44 104 SER A C 1
ATOM 869 O O . SER A 1 104 ? -12.267 3.495 -3.918 1.00 90.44 104 SER A O 1
ATOM 871 N N . SER A 1 105 ? -10.291 4.257 -4.718 1.00 85.25 105 SER A N 1
ATOM 872 C CA . SER A 1 105 ? -10.492 5.690 -4.504 1.00 85.25 105 SER A CA 1
ATOM 873 C C . SER A 1 105 ? -11.657 6.229 -5.351 1.00 85.25 105 SER A C 1
ATOM 875 O O . SER A 1 105 ? -11.867 5.781 -6.477 1.00 85.25 105 SER A O 1
ATOM 877 N N . MET A 1 106 ? -12.417 7.211 -4.838 1.00 81.44 106 MET A N 1
ATOM 878 C CA . MET A 1 106 ? -13.456 7.882 -5.649 1.00 81.44 106 MET A CA 1
ATOM 879 C C . MET A 1 106 ? -12.910 8.925 -6.625 1.00 81.44 106 MET A C 1
ATOM 881 O O . MET A 1 106 ? -13.608 9.293 -7.568 1.00 81.44 106 MET A O 1
ATOM 885 N N . LYS A 1 107 ? -11.737 9.497 -6.337 1.00 80.56 107 LYS A N 1
ATOM 886 C CA . LYS A 1 107 ? -11.231 10.685 -7.042 1.00 80.56 107 LYS A CA 1
ATOM 887 C C . LYS A 1 107 ? -10.209 10.346 -8.120 1.00 80.56 107 LYS A C 1
ATOM 889 O O . LYS A 1 107 ? -10.123 11.073 -9.104 1.00 80.56 107 LYS A O 1
ATOM 894 N N . PHE A 1 108 ? -9.438 9.280 -7.926 1.00 80.12 108 PHE A N 1
ATOM 895 C CA . PHE A 1 108 ? -8.328 8.915 -8.798 1.00 80.12 108 PHE A CA 1
ATOM 896 C C . PHE A 1 108 ? -8.308 7.409 -9.040 1.00 80.12 108 PHE A C 1
ATOM 898 O O . PHE A 1 108 ? -8.857 6.638 -8.254 1.00 80.12 108 PHE A O 1
ATOM 905 N N . ASP A 1 109 ? -7.640 6.994 -10.116 1.00 81.31 109 ASP A N 1
ATOM 906 C CA . ASP A 1 109 ? -7.319 5.588 -10.370 1.00 81.31 109 ASP A CA 1
ATOM 907 C C . ASP A 1 109 ? -6.225 5.122 -9.392 1.00 81.31 109 ASP A C 1
ATOM 909 O O . ASP A 1 109 ? -5.040 5.039 -9.713 1.00 81.31 109 ASP A O 1
ATOM 913 N N . HIS A 1 110 ? -6.630 4.939 -8.136 1.00 89.12 110 HIS A N 1
ATOM 914 C CA . HIS A 1 110 ? -5.778 4.569 -7.014 1.00 89.12 110 HIS A CA 1
ATOM 915 C C . HIS A 1 110 ? -6.492 3.574 -6.099 1.00 89.12 110 HIS A C 1
ATOM 917 O O . HIS A 1 110 ? -7.721 3.586 -5.969 1.00 89.12 110 HIS A O 1
ATOM 923 N N . VAL A 1 111 ? -5.715 2.720 -5.437 1.00 92.00 111 VAL A N 1
ATOM 924 C CA . VAL A 1 111 ? -6.222 1.762 -4.452 1.00 92.00 111 VAL A CA 1
ATOM 925 C C . VAL A 1 111 ? -5.394 1.799 -3.178 1.00 92.00 111 VAL A C 1
ATOM 927 O O . VAL A 1 111 ? -4.183 2.002 -3.211 1.00 92.00 111 VAL A O 1
ATOM 930 N N . TYR A 1 112 ? -6.054 1.560 -2.053 1.00 94.06 112 TYR A N 1
ATOM 931 C CA . TYR A 1 112 ? -5.437 1.523 -0.729 1.00 94.06 112 TYR A CA 1
ATOM 932 C C . TYR A 1 112 ? -6.084 0.435 0.132 1.00 94.06 112 TYR A C 1
ATOM 934 O O . TYR A 1 112 ? -7.057 -0.210 -0.278 1.00 94.06 112 TYR A O 1
ATOM 942 N N . LEU A 1 113 ? -5.537 0.211 1.329 1.00 96.88 113 LEU A N 1
ATOM 943 C CA . LEU A 1 113 ? -6.105 -0.729 2.287 1.00 96.88 113 LEU A CA 1
ATOM 944 C C . LEU A 1 113 ? -7.080 -0.043 3.236 1.00 96.88 113 LEU A C 1
ATOM 946 O O . LEU A 1 113 ? -6.712 0.889 3.944 1.00 96.88 113 LEU A O 1
ATOM 950 N N . GLU A 1 114 ? -8.296 -0.572 3.320 1.00 96.88 114 GLU A N 1
ATOM 951 C CA . GLU A 1 114 ? -9.225 -0.292 4.409 1.00 96.88 114 GLU A CA 1
ATOM 952 C C . GLU A 1 114 ? -9.132 -1.424 5.444 1.00 96.88 114 GLU A C 1
ATOM 954 O O . GLU A 1 114 ? -9.412 -2.587 5.140 1.00 96.88 114 GLU A O 1
ATOM 959 N N . ILE A 1 115 ? -8.740 -1.098 6.675 1.00 98.12 115 ILE A N 1
ATOM 960 C CA . ILE A 1 115 ? -8.544 -2.072 7.753 1.00 98.12 115 ILE A CA 1
ATOM 961 C C . ILE A 1 115 ? -9.542 -1.813 8.872 1.00 98.12 115 ILE A C 1
ATOM 963 O O . ILE A 1 115 ? -9.505 -0.778 9.536 1.00 98.12 115 ILE A O 1
ATOM 967 N N . LYS A 1 116 ? -10.417 -2.791 9.114 1.00 97.94 116 LYS A N 1
ATOM 968 C CA . LYS A 1 116 ? -11.335 -2.805 10.253 1.00 97.94 116 LYS A CA 1
ATOM 969 C C . LYS A 1 116 ? -10.776 -3.699 11.355 1.00 97.94 116 LYS A C 1
ATOM 971 O O . LYS A 1 116 ? -10.618 -4.904 11.150 1.00 97.94 116 LYS A O 1
ATOM 976 N N . ILE A 1 117 ? -10.529 -3.133 12.532 1.00 98.19 117 ILE A N 1
ATOM 977 C CA . ILE A 1 117 ? -9.927 -3.845 13.666 1.00 98.19 117 ILE A CA 1
ATOM 978 C C . ILE A 1 117 ? -10.520 -3.365 14.993 1.00 98.19 117 ILE A C 1
ATOM 980 O O . ILE A 1 117 ? -10.890 -2.205 15.142 1.00 98.19 117 ILE A O 1
ATOM 984 N N . LYS A 1 118 ? -10.640 -4.273 15.965 1.00 97.38 118 LYS A N 1
ATOM 985 C CA . LYS A 1 118 ? -11.006 -3.927 17.338 1.00 97.38 118 LYS A CA 1
ATOM 986 C C . LYS A 1 118 ? -9.733 -3.691 18.145 1.00 97.38 118 LYS A C 1
ATOM 988 O O . LYS A 1 118 ? -8.989 -4.647 18.374 1.00 97.38 118 LYS A O 1
ATOM 993 N N . LEU A 1 119 ? -9.471 -2.457 18.574 1.00 97.62 119 LEU A N 1
ATOM 994 C CA . LEU A 1 119 ? -8.288 -2.157 19.383 1.00 97.62 119 LEU A CA 1
ATOM 995 C C . LEU A 1 119 ? -8.617 -2.166 20.878 1.00 97.62 119 LEU A C 1
ATOM 997 O O . LEU A 1 119 ? -9.765 -2.036 21.309 1.00 97.62 119 LEU A O 1
ATOM 1001 N N . LEU A 1 120 ? -7.580 -2.364 21.684 1.00 97.19 120 LEU A N 1
ATOM 1002 C CA . LEU A 1 120 ? -7.665 -2.380 23.135 1.00 97.19 120 LEU A CA 1
ATOM 1003 C C . LEU A 1 120 ? -8.112 -1.009 23.655 1.00 97.19 120 LEU A C 1
ATOM 1005 O O . LEU A 1 120 ? -7.540 0.015 23.285 1.00 97.19 120 LEU A O 1
ATOM 1009 N N . GLY A 1 121 ? -9.103 -1.014 24.546 1.00 94.62 121 GLY A N 1
ATOM 1010 C CA . GLY A 1 121 ? -9.640 0.200 25.162 1.00 94.62 121 GLY A CA 1
ATOM 1011 C C . GLY A 1 121 ? -10.624 0.980 24.288 1.00 94.62 121 GLY A C 1
ATOM 1012 O O . GLY A 1 121 ? -11.103 2.009 24.737 1.00 94.62 121 GLY A O 1
ATOM 1013 N N . GLU A 1 122 ? -10.939 0.501 23.080 1.00 95.75 122 GLU A N 1
ATOM 1014 C CA . GLU A 1 122 ? -11.979 1.093 22.232 1.00 95.75 122 GLU A CA 1
ATOM 1015 C C . GLU A 1 122 ? -13.369 0.536 22.546 1.00 95.75 122 GLU A C 1
ATOM 1017 O O . GLU A 1 122 ? -13.508 -0.656 22.842 1.00 95.75 122 GLU A O 1
ATOM 1022 N N . ILE A 1 123 ? -14.416 1.344 22.365 1.00 94.06 123 ILE A N 1
ATOM 1023 C CA . ILE A 1 123 ? -15.824 0.922 22.480 1.00 94.06 123 ILE A CA 1
ATOM 1024 C C . ILE A 1 123 ? -16.304 0.184 21.225 1.00 94.06 123 ILE A C 1
ATOM 1026 O O . ILE A 1 123 ? -16.901 -0.889 21.348 1.00 94.06 123 ILE A O 1
ATOM 1030 N N . ASP A 1 124 ? -15.933 0.630 20.022 1.00 94.50 124 ASP A N 1
ATOM 1031 C CA . ASP A 1 124 ? -16.278 -0.039 18.750 1.00 94.50 124 ASP A CA 1
ATOM 1032 C C . ASP A 1 124 ? -15.019 -0.466 17.969 1.00 94.50 124 ASP A C 1
ATOM 1034 O O . ASP A 1 124 ? -13.903 -0.339 18.470 1.00 94.50 124 ASP A O 1
ATOM 1038 N N . TYR A 1 125 ? -15.186 -1.067 16.794 1.00 96.06 125 TYR A N 1
ATOM 1039 C CA . TYR A 1 125 ? -14.125 -1.267 15.818 1.00 96.06 125 TYR A CA 1
ATOM 1040 C C . TYR A 1 125 ? -13.695 0.082 15.250 1.00 96.06 125 TYR A C 1
ATOM 1042 O O . TYR A 1 125 ? -14.532 0.921 14.912 1.00 96.06 125 TYR A O 1
ATOM 1050 N N . SER A 1 126 ? -12.394 0.248 15.073 1.00 95.94 126 SER A N 1
ATOM 1051 C CA . SER A 1 126 ? -11.837 1.343 14.297 1.00 95.94 126 SER A CA 1
ATOM 1052 C C . SER A 1 126 ? -11.677 0.938 12.831 1.00 95.94 126 SER A C 1
ATOM 1054 O O . SER A 1 126 ? -11.524 -0.245 12.497 1.00 95.94 126 SER A O 1
ATOM 1056 N N . LEU A 1 127 ? -11.765 1.933 11.951 1.00 96.69 127 LEU A N 1
ATOM 1057 C CA . LEU A 1 127 ? -11.587 1.794 10.511 1.00 96.69 127 LEU A CA 1
ATOM 1058 C C . LEU A 1 127 ? -10.417 2.667 10.074 1.00 96.69 127 LEU A C 1
ATOM 1060 O O . LEU A 1 127 ? -10.345 3.832 10.457 1.00 96.69 127 LEU A O 1
ATOM 1064 N N . TRP A 1 128 ? -9.515 2.105 9.280 1.00 97.38 128 TRP A N 1
ATOM 1065 C CA . TRP A 1 128 ? -8.252 2.744 8.934 1.00 97.38 128 TRP A CA 1
ATOM 1066 C C . TRP A 1 128 ? -7.994 2.693 7.440 1.00 97.38 128 TRP A C 1
ATOM 1068 O O . TRP A 1 128 ? -8.198 1.652 6.826 1.00 97.38 128 TRP A O 1
ATOM 1078 N N . GLU A 1 129 ? -7.498 3.791 6.888 1.00 96.69 129 GLU A N 1
ATOM 1079 C CA . GLU A 1 129 ? -6.886 3.846 5.567 1.00 96.69 129 GLU A CA 1
ATOM 1080 C C . GLU A 1 129 ? -5.374 3.684 5.714 1.00 96.69 129 GLU A C 1
ATOM 1082 O O . GLU A 1 129 ? -4.737 4.402 6.490 1.00 96.69 129 GLU A O 1
ATOM 1087 N N . VAL A 1 130 ? -4.802 2.726 4.987 1.00 97.38 130 VAL A N 1
ATOM 1088 C CA . VAL A 1 130 ? -3.368 2.436 4.994 1.00 97.38 130 VAL A CA 1
ATOM 1089 C C . VAL A 1 130 ? -2.868 2.284 3.561 1.00 97.38 130 VAL A C 1
ATOM 1091 O O . VAL A 1 130 ? -3.431 1.524 2.774 1.00 97.38 130 VAL A O 1
ATOM 1094 N N . ASP A 1 131 ? -1.797 2.996 3.225 1.00 96.50 131 ASP A N 1
ATOM 1095 C CA . ASP A 1 131 ? -1.259 3.070 1.865 1.00 96.50 131 ASP A CA 1
ATOM 1096 C C . ASP A 1 131 ? 0.276 3.085 1.891 1.00 96.50 131 ASP A C 1
ATOM 1098 O O . ASP A 1 131 ? 0.885 3.645 2.804 1.00 96.50 131 ASP A O 1
ATOM 1102 N N . ALA A 1 132 ? 0.899 2.449 0.897 1.00 95.75 132 ALA A N 1
ATOM 1103 C CA . ALA A 1 132 ? 2.349 2.418 0.705 1.00 95.75 132 ALA A CA 1
ATOM 1104 C C . ALA A 1 132 ? 2.814 3.126 -0.580 1.00 95.75 132 ALA A C 1
ATOM 1106 O O . ALA A 1 132 ? 4.011 3.407 -0.699 1.00 95.75 132 ALA A O 1
ATOM 1107 N N . TRP A 1 133 ? 1.914 3.406 -1.530 1.00 95.00 133 TRP A N 1
ATOM 1108 C CA . TRP A 1 133 ? 2.232 4.137 -2.760 1.00 95.00 133 TRP A CA 1
ATOM 1109 C C . TRP A 1 133 ? 2.384 5.634 -2.467 1.00 95.00 133 TRP A C 1
ATOM 1111 O O . TRP A 1 133 ? 3.446 6.195 -2.747 1.00 95.00 133 TRP A O 1
ATOM 1121 N N . ASP A 1 134 ? 1.381 6.212 -1.799 1.00 93.94 134 ASP A N 1
ATOM 1122 C CA . ASP A 1 134 ? 1.436 7.500 -1.099 1.00 93.94 134 ASP A CA 1
ATOM 1123 C C . ASP A 1 134 ? 1.343 7.216 0.413 1.00 93.94 134 ASP A C 1
ATOM 1125 O O . ASP A 1 134 ? 0.252 6.954 0.930 1.00 93.94 134 ASP A O 1
ATOM 1129 N N . PRO A 1 135 ? 2.489 7.132 1.113 1.00 95.44 135 PRO A N 1
ATOM 1130 C CA . PRO A 1 135 ? 2.549 6.506 2.426 1.00 95.44 135 PRO A CA 1
ATOM 1131 C C . PRO A 1 135 ? 1.697 7.221 3.482 1.00 95.44 135 PRO A C 1
ATOM 1133 O O . PRO A 1 135 ? 1.960 8.373 3.826 1.00 95.44 135 PRO A O 1
ATOM 1136 N N . ARG A 1 136 ? 0.706 6.533 4.062 1.00 96.06 136 ARG A N 1
ATOM 1137 C CA . ARG A 1 136 ? -0.137 7.097 5.133 1.00 96.06 136 ARG A CA 1
ATOM 1138 C C . ARG A 1 136 ? -0.817 6.029 5.981 1.00 96.06 136 ARG A C 1
ATOM 1140 O O . ARG A 1 136 ? -1.047 4.909 5.528 1.00 96.06 136 ARG A O 1
ATOM 1147 N N . ILE A 1 137 ? -1.175 6.412 7.203 1.00 97.12 137 ILE A N 1
ATOM 1148 C CA . ILE A 1 137 ? -1.999 5.631 8.132 1.00 97.12 137 ILE A CA 1
ATOM 1149 C C . ILE A 1 137 ? -3.028 6.593 8.724 1.00 97.12 137 ILE A C 1
ATOM 1151 O O . ILE A 1 137 ? -2.671 7.453 9.526 1.00 97.12 137 ILE A O 1
ATOM 1155 N N . ILE A 1 138 ? -4.296 6.492 8.346 1.00 97.00 138 ILE A N 1
ATOM 1156 C CA . ILE A 1 138 ? -5.327 7.458 8.750 1.00 97.00 138 ILE A CA 1
ATOM 1157 C C . ILE A 1 138 ? -6.481 6.719 9.415 1.00 97.00 138 ILE A C 1
ATOM 1159 O O . ILE A 1 138 ? -7.056 5.802 8.838 1.00 97.00 138 ILE A O 1
ATOM 1163 N N . ASP A 1 139 ? -6.845 7.123 10.631 1.00 96.62 139 ASP A N 1
ATOM 1164 C CA . ASP A 1 139 ? -8.072 6.652 11.272 1.00 96.62 139 ASP A CA 1
ATOM 1165 C C . ASP A 1 139 ? -9.275 7.347 10.619 1.00 96.62 139 ASP A C 1
ATOM 1167 O O . ASP A 1 139 ? -9.470 8.555 10.783 1.00 96.62 139 ASP A O 1
ATOM 1171 N N . ILE A 1 140 ? -10.069 6.565 9.895 1.00 95.44 140 ILE A N 1
ATOM 1172 C CA . ILE A 1 140 ? -11.270 6.971 9.155 1.00 95.44 140 ILE A CA 1
ATOM 1173 C C . ILE A 1 140 ? -12.545 6.404 9.792 1.00 95.44 140 ILE A C 1
ATOM 1175 O O . ILE A 1 140 ? -13.562 6.202 9.125 1.00 95.44 140 ILE A O 1
ATOM 1179 N N . SER A 1 141 ? -12.511 6.123 11.097 1.00 95.25 141 SER A N 1
ATOM 1180 C CA . SER A 1 141 ? -13.665 5.585 11.819 1.00 95.25 141 SER A CA 1
ATOM 1181 C C . SER A 1 141 ? -14.882 6.508 11.710 1.00 95.25 141 SER A C 1
ATOM 1183 O O . SER A 1 141 ? -14.790 7.726 11.903 1.00 95.25 141 SER A O 1
ATOM 1185 N N . THR A 1 142 ? -16.050 5.918 11.450 1.00 92.62 142 THR A N 1
ATOM 1186 C CA . THR A 1 142 ? -17.330 6.629 11.468 1.00 92.62 142 THR A CA 1
ATOM 1187 C C . THR A 1 142 ? -17.673 7.033 12.897 1.00 92.62 142 THR A C 1
ATOM 1189 O O . THR A 1 142 ? -17.697 6.204 13.805 1.00 92.62 142 THR A O 1
ATOM 1192 N N . ARG A 1 143 ? 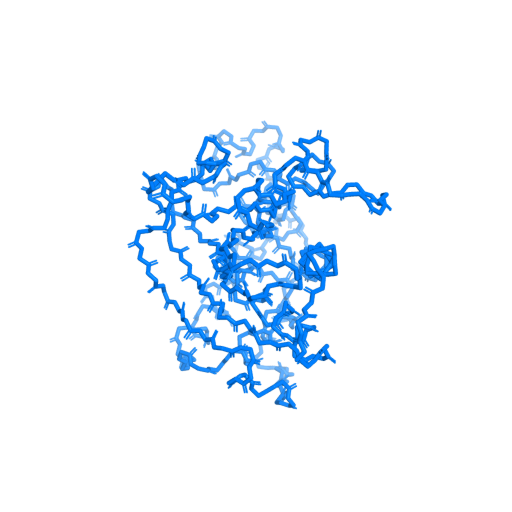-17.928 8.321 13.115 1.00 91.88 143 ARG A N 1
ATOM 1193 C CA . ARG A 1 143 ? -18.345 8.859 14.413 1.00 91.88 143 ARG A CA 1
ATOM 1194 C C . ARG A 1 143 ? -19.820 8.523 14.677 1.00 91.88 143 ARG A C 1
ATOM 1196 O O . ARG A 1 143 ? -20.564 8.320 13.719 1.00 91.88 143 ARG A O 1
ATOM 1203 N N . PRO A 1 144 ? -20.302 8.586 15.933 1.00 91.88 144 PRO A N 1
ATOM 1204 C CA . PRO A 1 144 ? -21.725 8.411 16.248 1.00 91.88 144 PRO A CA 1
ATOM 1205 C C . PRO A 1 144 ? -22.656 9.366 15.485 1.00 91.88 144 PRO A C 1
ATOM 1207 O O . PRO A 1 144 ? -23.820 9.063 15.256 1.00 91.88 144 PRO A O 1
ATOM 1210 N N . THR A 1 145 ? -22.132 10.517 15.056 1.00 91.88 145 THR A N 1
ATOM 1211 C CA . THR A 1 145 ? -22.825 11.505 14.218 1.00 91.88 145 THR A CA 1
ATOM 1212 C C . THR A 1 145 ? -22.943 11.098 12.744 1.00 91.88 145 THR A C 1
ATOM 1214 O O . THR A 1 145 ? -23.489 11.860 11.954 1.00 91.88 145 THR A O 1
ATOM 1217 N N . GLY A 1 146 ? -22.385 9.954 12.342 1.00 90.31 146 GLY A N 1
ATOM 1218 C CA . GLY A 1 146 ? -22.323 9.483 10.956 1.00 90.31 146 GLY A CA 1
ATOM 1219 C C . GLY A 1 146 ? -21.204 10.106 10.115 1.00 90.31 146 GLY A C 1
ATOM 1220 O O . GLY A 1 146 ? -20.982 9.6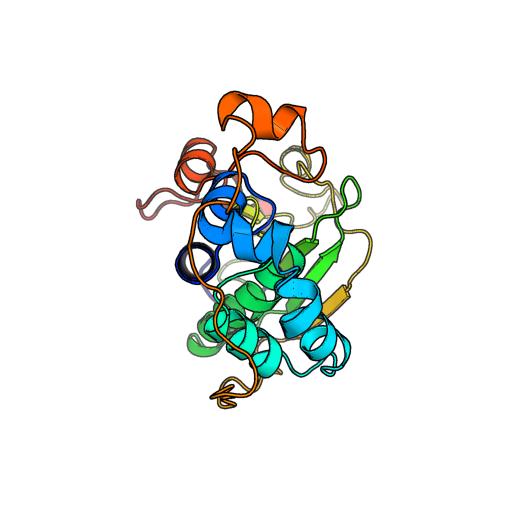77 8.988 1.00 90.31 146 GLY A O 1
ATOM 1221 N N . SER A 1 147 ? -20.471 11.093 10.639 1.00 91.75 147 SER A N 1
ATOM 1222 C CA . SER A 1 147 ? -19.348 11.700 9.919 1.00 91.75 147 SER A CA 1
ATOM 1223 C C . SER A 1 147 ? -18.103 10.816 9.951 1.00 91.75 147 SER A C 1
ATOM 1225 O O . SER A 1 147 ? -17.828 10.133 10.940 1.00 91.75 147 SER A O 1
ATOM 1227 N N . ILE A 1 148 ? -17.328 10.856 8.869 1.00 91.88 148 ILE A N 1
ATOM 1228 C CA . ILE A 1 148 ? -16.044 10.163 8.765 1.00 91.88 148 ILE A CA 1
ATOM 1229 C C . ILE A 1 148 ? -14.962 11.026 9.407 1.00 91.88 148 ILE A C 1
ATOM 1231 O O . ILE A 1 148 ? -14.864 12.230 9.164 1.00 91.88 148 ILE A O 1
ATOM 1235 N N . LYS A 1 149 ? -14.168 10.420 10.282 1.00 94.00 149 LYS A N 1
ATOM 1236 C CA . LYS A 1 149 ? -13.017 11.077 10.892 1.00 94.00 149 LYS A CA 1
ATOM 1237 C C . LYS A 1 149 ? -11.909 11.305 9.856 1.00 94.00 149 LYS A C 1
ATOM 1239 O O . LYS A 1 149 ? -11.699 10.450 9.008 1.00 94.00 149 LYS A O 1
ATOM 1244 N N . ASN A 1 150 ? -11.203 12.435 9.962 1.00 94.12 150 ASN A N 1
ATOM 1245 C CA . ASN A 1 150 ? -10.083 12.800 9.089 1.00 94.12 150 ASN A CA 1
ATOM 1246 C C . ASN A 1 150 ? -10.434 12.751 7.589 1.00 94.12 150 ASN A C 1
ATOM 1248 O O . ASN A 1 150 ? -9.557 12.554 6.753 1.00 94.12 150 ASN A O 1
ATOM 1252 N N . TYR A 1 151 ? -11.716 12.913 7.237 1.00 91.38 151 TYR A N 1
ATOM 1253 C CA . TYR A 1 151 ? -12.195 12.848 5.855 1.00 91.38 151 TYR A CA 1
ATOM 1254 C C . TYR A 1 151 ? -11.489 13.874 4.958 1.00 91.38 151 TYR A C 1
ATOM 1256 O O . TYR A 1 151 ? -11.208 13.618 3.791 1.00 91.38 151 TYR A O 1
ATOM 1264 N N . GLU A 1 152 ? -11.168 15.035 5.522 1.00 90.25 152 GLU A N 1
ATOM 1265 C CA . GLU A 1 152 ? -10.412 16.108 4.886 1.00 90.25 152 GLU A CA 1
ATOM 1266 C C . GLU A 1 152 ? -8.977 15.719 4.510 1.00 90.25 152 GLU A C 1
ATOM 1268 O O . GLU A 1 152 ? -8.411 16.336 3.617 1.00 90.25 152 GLU A O 1
ATOM 1273 N N . SER A 1 153 ? -8.408 14.700 5.162 1.00 89.81 153 SER A N 1
ATOM 1274 C CA . SER A 1 153 ? -7.058 14.187 4.884 1.00 89.81 153 SER A CA 1
ATOM 1275 C C . SER A 1 153 ? -7.053 13.069 3.832 1.00 89.81 153 SER A C 1
ATOM 1277 O O . SER A 1 153 ? -6.001 12.501 3.541 1.00 89.81 153 SER A O 1
ATOM 1279 N N . LEU A 1 154 ? -8.220 12.732 3.269 1.00 86.25 154 LEU A N 1
ATOM 1280 C CA . LEU A 1 154 ? -8.361 11.738 2.206 1.00 86.25 154 LEU A CA 1
ATOM 1281 C C . LEU A 1 154 ? -8.186 12.409 0.844 1.00 86.25 154 LEU A C 1
ATOM 1283 O O . LEU A 1 154 ? -9.151 12.713 0.124 1.00 86.25 154 LEU A O 1
ATOM 1287 N N . ASP A 1 155 ? -6.923 12.641 0.493 1.00 80.81 155 ASP A N 1
ATOM 1288 C CA . ASP A 1 155 ? -6.509 13.283 -0.760 1.00 80.81 155 ASP A CA 1
ATOM 1289 C C . ASP A 1 155 ? -7.138 12.580 -1.978 1.00 80.81 155 ASP A C 1
ATOM 1291 O O . ASP A 1 155 ? -7.662 13.231 -2.886 1.00 80.81 155 ASP A O 1
ATOM 1295 N N . TYR A 1 156 ? -7.250 11.249 -1.915 1.00 77.31 156 TYR A N 1
ATOM 1296 C CA . TYR A 1 156 ? -7.810 10.392 -2.961 1.00 77.31 156 TYR A CA 1
ATOM 1297 C C . TYR A 1 156 ? -9.301 10.079 -2.729 1.00 77.31 156 TYR A C 1
ATOM 1299 O O . TYR A 1 156 ? -9.932 9.366 -3.500 1.00 77.31 156 TYR A O 1
AT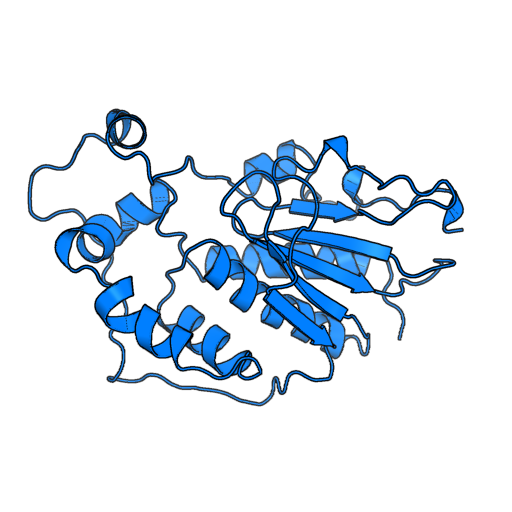OM 1307 N N . GLY A 1 157 ? -9.937 10.688 -1.731 1.00 73.00 157 GLY A N 1
ATOM 1308 C CA . GLY A 1 157 ? -11.348 10.463 -1.412 1.00 73.00 157 GLY A CA 1
ATOM 1309 C C . GLY A 1 157 ? -11.602 9.156 -0.661 1.00 73.00 157 GLY A C 1
ATOM 1310 O O . GLY A 1 157 ? -10.680 8.430 -0.323 1.00 73.00 157 GLY A O 1
ATOM 1311 N N . TYR A 1 158 ? -12.877 8.895 -0.369 1.00 76.31 158 TYR A N 1
ATOM 1312 C CA . TYR A 1 158 ? -13.320 7.740 0.418 1.00 76.31 158 TYR A CA 1
ATOM 1313 C C . TYR A 1 158 ? -13.485 6.471 -0.439 1.00 76.31 158 TYR A C 1
ATOM 1315 O O . TYR A 1 158 ? -13.308 6.515 -1.656 1.00 76.31 158 TYR A O 1
ATOM 1323 N N . SER A 1 159 ? -13.823 5.332 0.168 1.00 76.31 159 SER A N 1
ATOM 1324 C CA . SER A 1 159 ? -13.971 4.070 -0.561 1.00 76.31 159 SER A CA 1
ATOM 1325 C C . SER A 1 159 ? -15.222 4.073 -1.457 1.00 76.31 159 SER A C 1
ATOM 1327 O O . SER A 1 159 ? -16.313 4.441 -1.019 1.00 76.31 159 SER A O 1
ATOM 1329 N N . THR A 1 160 ? -15.074 3.663 -2.727 1.00 68.94 160 THR A N 1
ATOM 1330 C CA . THR A 1 160 ? -16.205 3.470 -3.671 1.00 68.94 160 THR A CA 1
ATOM 1331 C C . THR A 1 160 ? -16.585 2.008 -3.849 1.00 68.94 160 THR A C 1
ATOM 1333 O O . THR A 1 160 ? -17.755 1.642 -3.767 1.00 68.94 160 THR A O 1
ATOM 1336 N N . GLU A 1 161 ? -15.585 1.172 -4.117 1.00 81.31 161 GLU A N 1
ATOM 1337 C CA . GLU A 1 161 ? -15.735 -0.218 -4.522 1.00 81.31 161 GLU A CA 1
ATOM 1338 C C . GLU A 1 161 ? -14.707 -1.060 -3.763 1.00 81.31 161 GLU A C 1
ATOM 1340 O O . GLU A 1 161 ? -13.528 -0.709 -3.674 1.00 81.31 161 GLU A O 1
ATOM 1345 N N . THR A 1 162 ? -15.158 -2.177 -3.194 1.00 85.75 162 THR A N 1
ATOM 1346 C CA . THR A 1 162 ? -14.268 -3.159 -2.570 1.00 85.75 162 THR A CA 1
ATOM 1347 C C . THR A 1 162 ? -13.777 -4.122 -3.644 1.00 85.75 162 THR A C 1
ATOM 1349 O O . THR A 1 162 ? -14.571 -4.887 -4.182 1.00 85.75 162 THR A O 1
ATOM 1352 N N . ARG A 1 163 ? -12.472 -4.098 -3.933 1.00 81.50 163 ARG A N 1
ATOM 1353 C CA . ARG A 1 163 ? -11.811 -5.025 -4.868 1.00 81.50 163 ARG A CA 1
ATOM 1354 C C . ARG A 1 163 ? -11.545 -6.381 -4.230 1.00 81.50 163 ARG A C 1
ATOM 1356 O O . ARG A 1 163 ? -11.637 -7.404 -4.891 1.00 81.50 163 ARG A O 1
ATOM 1363 N N . ASN A 1 164 ? -11.195 -6.379 -2.947 1.00 84.62 164 ASN A N 1
ATOM 1364 C CA . ASN A 1 164 ? -10.887 -7.587 -2.191 1.00 84.62 164 ASN A CA 1
ATOM 1365 C C . ASN A 1 164 ? -11.237 -7.380 -0.712 1.00 84.62 164 ASN A C 1
ATOM 1367 O O . ASN A 1 164 ? -11.230 -6.248 -0.225 1.00 84.62 164 ASN A O 1
ATOM 1371 N N . SER A 1 165 ? -11.547 -8.452 0.012 1.00 93.56 165 SER A N 1
ATOM 1372 C CA . SER A 1 165 ? -11.879 -8.418 1.434 1.00 93.56 165 SER A CA 1
ATOM 1373 C C . SER A 1 165 ? -11.534 -9.747 2.092 1.00 93.56 165 SER A C 1
ATOM 1375 O O . SER A 1 165 ? -12.171 -10.749 1.788 1.00 93.56 165 SER A O 1
ATOM 1377 N N . VAL A 1 166 ? -10.651 -9.721 3.085 1.00 96.69 166 VAL A N 1
ATOM 1378 C CA . VAL A 1 166 ? -10.174 -10.927 3.770 1.00 96.69 166 VAL A CA 1
ATOM 1379 C C . VAL A 1 166 ? -9.938 -10.663 5.253 1.00 96.69 166 VAL A C 1
ATOM 1381 O O . VAL A 1 166 ? -9.551 -9.557 5.649 1.00 96.69 166 VAL A O 1
ATOM 1384 N N . TYR A 1 167 ? -10.190 -11.659 6.091 1.00 97.69 167 TYR A N 1
ATOM 1385 C CA . TYR A 1 167 ? -9.757 -11.654 7.480 1.00 97.69 167 TYR A CA 1
ATOM 1386 C C . TYR A 1 167 ? -8.316 -12.145 7.600 1.00 97.69 167 TYR A C 1
ATOM 1388 O O . TYR A 1 167 ? -7.855 -13.010 6.859 1.00 97.69 167 TYR A O 1
ATOM 1396 N N . THR A 1 168 ? -7.571 -11.595 8.554 1.00 96.75 168 THR A N 1
ATOM 1397 C CA . THR A 1 168 ? -6.147 -11.923 8.720 1.00 96.75 168 THR A CA 1
ATOM 1398 C C . THR A 1 168 ? -5.880 -13.401 9.008 1.00 96.75 168 THR A C 1
ATOM 1400 O O . THR A 1 168 ? -4.778 -13.865 8.771 1.00 96.75 168 THR A O 1
ATOM 1403 N N . ASP A 1 169 ? -6.845 -14.162 9.515 1.00 96.19 169 ASP A N 1
ATOM 1404 C CA . ASP A 1 169 ? -6.722 -15.603 9.760 1.00 96.19 169 ASP A CA 1
ATOM 1405 C C . ASP A 1 169 ? -7.113 -16.488 8.562 1.00 96.19 169 ASP A C 1
ATOM 1407 O O . ASP A 1 169 ? -6.808 -17.681 8.572 1.00 96.19 169 ASP A O 1
ATOM 1411 N N . GLU A 1 170 ? -7.707 -15.920 7.511 1.00 96.44 170 GLU A N 1
ATOM 1412 C CA . GLU A 1 170 ? -8.065 -16.633 6.275 1.00 96.44 170 GLU A CA 1
ATOM 1413 C C . GLU A 1 170 ? -6.875 -16.763 5.307 1.00 96.44 170 GLU A C 1
ATOM 1415 O O . GLU A 1 170 ? -6.884 -17.595 4.398 1.00 96.44 170 GLU A O 1
ATOM 1420 N N . ILE A 1 171 ? -5.813 -15.976 5.507 1.00 96.50 171 ILE A N 1
ATOM 1421 C CA . ILE A 1 171 ? -4.604 -16.040 4.683 1.00 96.50 171 ILE A CA 1
ATOM 1422 C C . ILE A 1 171 ? -3.685 -17.153 5.192 1.00 96.50 171 ILE A C 1
ATOM 1424 O O . ILE A 1 171 ? -3.180 -17.125 6.315 1.00 96.50 171 ILE A O 1
ATOM 1428 N N . ASN A 1 172 ? -3.368 -18.117 4.329 1.00 95.75 172 ASN A N 1
ATOM 1429 C CA . ASN A 1 172 ? -2.397 -19.155 4.662 1.00 95.75 172 ASN A CA 1
ATOM 1430 C C . ASN A 1 172 ? -0.946 -18.658 4.499 1.00 95.75 172 ASN A C 1
ATOM 1432 O O . ASN A 1 172 ? -0.287 -18.940 3.498 1.00 95.75 172 ASN A O 1
ATOM 1436 N N . TYR A 1 173 ? -0.409 -17.967 5.509 1.00 96.50 173 TYR A N 1
ATOM 1437 C CA . TYR A 1 173 ? 0.963 -17.425 5.482 1.00 96.50 173 TYR A CA 1
ATOM 1438 C C . TYR A 1 173 ? 2.084 -18.471 5.484 1.00 96.50 173 TYR A C 1
ATOM 1440 O O . TYR A 1 173 ? 3.258 -18.097 5.353 1.00 96.50 173 TYR A O 1
ATOM 1448 N N . SER A 1 174 ? 1.759 -19.756 5.664 1.00 94.56 174 SER A N 1
ATOM 1449 C CA . SER A 1 174 ? 2.738 -20.842 5.554 1.00 94.56 174 SER A CA 1
ATOM 1450 C C . SER A 1 174 ? 3.055 -21.188 4.097 1.00 94.56 174 SER A C 1
ATOM 1452 O O . SER A 1 174 ? 4.145 -21.691 3.820 1.00 94.56 174 SER A O 1
ATOM 1454 N N . ASN A 1 175 ? 2.162 -20.838 3.162 1.00 95.12 175 ASN A N 1
ATOM 1455 C CA . ASN A 1 175 ? 2.399 -21.022 1.736 1.00 95.12 175 ASN A CA 1
ATOM 1456 C C . ASN A 1 175 ? 3.609 -20.197 1.276 1.00 95.12 175 ASN A C 1
ATOM 1458 O O . ASN A 1 175 ? 3.842 -19.066 1.721 1.00 95.12 175 ASN A O 1
ATOM 1462 N N . ARG A 1 176 ? 4.405 -20.797 0.391 1.00 93.50 176 ARG A N 1
ATOM 1463 C CA . ARG A 1 176 ? 5.602 -20.196 -0.198 1.00 93.50 176 ARG A CA 1
ATOM 1464 C C . ARG A 1 176 ? 5.668 -20.574 -1.665 1.00 93.50 176 ARG A C 1
ATOM 1466 O O . ARG A 1 176 ? 5.736 -21.761 -1.985 1.00 93.50 176 ARG A O 1
ATOM 1473 N N . TYR A 1 177 ? 5.704 -19.573 -2.529 1.00 93.44 177 TYR A N 1
ATOM 1474 C CA . TYR A 1 177 ? 5.862 -19.746 -3.967 1.00 93.44 177 TYR A CA 1
ATOM 1475 C C . TYR A 1 177 ? 7.266 -19.315 -4.396 1.00 93.44 177 TYR A C 1
ATOM 1477 O O . TYR A 1 177 ? 7.904 -18.458 -3.785 1.00 93.44 177 TYR A O 1
ATOM 1485 N N . LYS A 1 178 ? 7.788 -19.976 -5.428 1.00 90.19 178 LYS A N 1
ATOM 1486 C CA . LYS A 1 178 ? 9.135 -19.767 -5.964 1.00 90.19 178 LYS A CA 1
ATOM 1487 C C . LYS A 1 178 ? 9.033 -19.678 -7.482 1.00 90.19 178 LYS A C 1
ATOM 1489 O O . LYS A 1 178 ? 8.430 -20.551 -8.094 1.00 90.19 178 LYS A O 1
ATOM 1494 N N . PHE A 1 179 ? 9.660 -18.665 -8.073 1.00 88.62 179 PHE A N 1
ATOM 1495 C CA . PHE A 1 179 ? 9.525 -18.327 -9.499 1.00 88.62 179 PHE A CA 1
ATOM 1496 C C . PHE A 1 179 ? 10.837 -18.497 -10.274 1.00 88.62 179 PHE A C 1
ATOM 1498 O O . PHE A 1 179 ? 11.127 -17.766 -11.221 1.00 88.62 179 PHE A O 1
ATOM 1505 N N . PHE A 1 180 ? 11.677 -19.444 -9.845 1.00 70.88 180 PHE A N 1
ATOM 1506 C CA . PHE A 1 180 ? 12.994 -19.651 -10.440 1.00 70.88 180 PHE A CA 1
ATOM 1507 C C . PHE A 1 180 ? 12.875 -19.978 -11.934 1.00 70.88 180 PHE A C 1
ATOM 1509 O O . PHE A 1 180 ? 12.242 -20.962 -12.310 1.00 70.88 180 PHE A O 1
ATOM 1516 N N . ASN A 1 181 ? 13.529 -19.165 -12.767 1.00 71.06 181 ASN A N 1
ATOM 1517 C CA . ASN A 1 181 ? 13.655 -19.311 -14.223 1.00 71.06 181 ASN A CA 1
ATOM 1518 C C . ASN A 1 181 ? 12.363 -19.172 -15.053 1.00 71.06 181 ASN A C 1
ATOM 1520 O O . ASN A 1 181 ? 12.462 -19.150 -16.277 1.00 71.06 181 ASN A O 1
ATOM 1524 N N . THR A 1 182 ? 11.180 -19.049 -14.443 1.00 83.56 182 THR A N 1
ATOM 1525 C CA . THR A 1 182 ? 9.912 -18.840 -15.172 1.00 83.56 182 THR A CA 1
ATOM 1526 C C . THR A 1 182 ? 9.581 -17.368 -15.372 1.00 83.56 182 THR A C 1
ATOM 1528 O O . THR A 1 182 ? 9.004 -17.012 -16.394 1.00 83.56 182 THR A O 1
ATOM 1531 N N . ILE A 1 183 ? 9.952 -16.513 -14.416 1.00 91.75 183 ILE A N 1
ATOM 1532 C CA . ILE A 1 183 ? 9.735 -15.065 -14.482 1.00 91.75 183 ILE A CA 1
ATOM 1533 C C . ILE A 1 183 ? 11.089 -14.395 -14.228 1.00 91.75 183 ILE A C 1
ATOM 1535 O O . ILE A 1 183 ? 11.620 -14.509 -13.118 1.00 91.75 183 ILE A O 1
ATOM 1539 N N . PRO A 1 184 ? 11.706 -13.747 -15.232 1.00 92.38 184 PRO A N 1
ATOM 1540 C CA . PRO A 1 184 ? 13.004 -13.102 -15.053 1.00 92.38 184 PRO A CA 1
ATOM 1541 C C . PRO A 1 184 ? 12.868 -11.914 -14.099 1.00 92.38 184 PRO A C 1
ATOM 1543 O O . PRO A 1 184 ? 11.865 -11.221 -14.149 1.00 92.38 184 PRO A O 1
ATOM 1546 N N . THR A 1 185 ? 13.854 -11.639 -13.248 1.00 92.12 185 THR A N 1
ATOM 1547 C CA . THR A 1 185 ? 13.886 -10.401 -12.442 1.00 92.12 185 THR A CA 1
ATOM 1548 C C . THR A 1 185 ? 14.207 -9.206 -13.358 1.00 92.12 185 THR A C 1
ATOM 1550 O O . THR A 1 185 ? 15.064 -9.354 -14.234 1.00 92.12 185 THR A O 1
ATOM 1553 N N . PRO A 1 186 ? 13.562 -8.033 -13.199 1.00 94.38 186 PRO A N 1
ATOM 1554 C CA . PRO A 1 186 ? 13.816 -6.886 -14.064 1.00 94.38 186 PRO A CA 1
ATOM 1555 C C . PRO A 1 186 ? 15.234 -6.346 -13.849 1.00 94.38 186 PRO A C 1
ATOM 1557 O O . PRO A 1 186 ? 15.714 -6.229 -12.715 1.00 94.38 186 PRO A O 1
ATOM 1560 N N . ASN A 1 187 ? 15.908 -5.970 -14.934 1.00 93.75 187 ASN A N 1
ATOM 1561 C CA . ASN A 1 187 ? 17.232 -5.369 -14.862 1.00 93.75 187 ASN A CA 1
ATOM 1562 C C . ASN A 1 187 ? 17.131 -3.866 -14.598 1.00 93.75 187 ASN A C 1
ATOM 1564 O O . ASN A 1 187 ? 16.456 -3.127 -15.312 1.00 93.75 187 ASN A O 1
ATOM 1568 N N . LYS A 1 188 ? 17.863 -3.384 -13.593 1.00 94.44 188 LYS A N 1
ATOM 1569 C CA . LYS A 1 188 ? 18.055 -1.939 -13.410 1.00 94.44 188 LYS A CA 1
ATOM 1570 C C . LYS A 1 188 ? 18.887 -1.395 -14.566 1.00 94.44 188 LYS A C 1
ATOM 1572 O O . LYS A 1 188 ? 19.865 -2.031 -14.961 1.00 94.44 188 LYS A O 1
ATOM 1577 N N . GLY A 1 189 ? 18.556 -0.208 -15.060 1.00 89.56 189 GLY A N 1
ATOM 1578 C CA . GLY A 1 189 ? 19.367 0.412 -16.100 1.00 89.56 189 GLY A CA 1
ATOM 1579 C C . GLY A 1 189 ? 18.733 1.603 -16.799 1.00 89.56 189 GLY A C 1
ATOM 1580 O O . GLY A 1 189 ? 17.517 1.793 -16.796 1.00 89.56 189 GLY A O 1
ATOM 1581 N N . CYS A 1 190 ? 19.615 2.372 -17.429 1.00 86.81 190 CYS A N 1
ATOM 1582 C CA . CYS A 1 190 ? 19.288 3.516 -18.267 1.00 86.81 190 CYS A CA 1
ATOM 1583 C C . CYS A 1 190 ? 18.676 3.080 -19.615 1.00 86.81 190 CYS A C 1
ATOM 1585 O O . CYS A 1 190 ? 18.862 1.927 -20.028 1.00 86.81 190 CYS A O 1
ATOM 1587 N N . PRO A 1 191 ? 17.984 3.989 -20.325 1.00 86.69 191 PRO A N 1
ATOM 1588 C CA . PRO A 1 191 ? 17.559 3.754 -21.706 1.00 86.69 191 PRO A CA 1
ATOM 1589 C C . PRO A 1 191 ? 18.731 3.465 -22.648 1.00 86.69 191 PRO A C 1
ATOM 1591 O O . PRO A 1 191 ? 19.862 3.894 -22.412 1.00 86.69 191 PRO A O 1
ATOM 1594 N N . LEU A 1 192 ? 18.440 2.769 -23.751 1.00 84.06 192 LEU A N 1
ATOM 1595 C CA . LEU A 1 192 ? 19.416 2.503 -24.818 1.00 84.06 192 LEU A CA 1
ATOM 1596 C C . LEU A 1 192 ? 19.709 3.731 -25.687 1.00 84.06 192 LEU A C 1
ATOM 1598 O O . LEU A 1 192 ? 20.753 3.795 -26.336 1.00 84.06 192 LEU A O 1
ATOM 1602 N N . ARG A 1 193 ? 18.767 4.672 -25.751 1.00 85.00 193 ARG A N 1
ATOM 1603 C CA . ARG A 1 193 ? 18.867 5.917 -26.523 1.00 85.00 193 ARG A CA 1
ATOM 1604 C C . ARG A 1 193 ? 18.875 7.116 -25.582 1.00 85.00 193 ARG A C 1
ATOM 1606 O O . ARG A 1 193 ? 18.717 6.962 -24.374 1.00 85.00 193 ARG A O 1
ATOM 1613 N N . GLU A 1 194 ? 19.054 8.309 -26.142 1.00 82.12 194 GLU A N 1
ATOM 1614 C CA . GLU A 1 194 ? 18.906 9.547 -25.377 1.00 82.12 194 GLU A CA 1
ATOM 1615 C C . GLU A 1 194 ? 17.553 9.571 -24.656 1.00 82.12 194 GLU A C 1
ATOM 1617 O O . GLU A 1 194 ? 16.497 9.370 -25.260 1.00 82.12 194 GLU A O 1
ATOM 1622 N N . ALA A 1 195 ? 17.612 9.775 -23.341 1.00 79.88 195 ALA A N 1
ATOM 1623 C CA . ALA A 1 195 ? 16.443 9.873 -22.487 1.00 79.88 195 ALA A CA 1
ATOM 1624 C C . ALA A 1 195 ? 15.890 11.297 -22.515 1.00 79.88 195 ALA A C 1
ATOM 1626 O O . ALA A 1 195 ? 16.652 12.261 -22.621 1.00 79.88 195 ALA A O 1
ATOM 1627 N N . THR A 1 196 ? 14.585 11.441 -22.287 1.00 84.38 196 THR A N 1
ATOM 1628 C CA . THR A 1 196 ? 14.037 12.703 -21.781 1.00 84.38 196 THR A CA 1
ATOM 1629 C C . THR A 1 196 ? 14.856 13.138 -20.554 1.00 84.38 196 THR A C 1
ATOM 1631 O O . THR A 1 196 ? 15.066 12.314 -19.660 1.00 84.38 196 THR A O 1
ATOM 1634 N N . PRO A 1 197 ? 15.345 14.388 -20.477 1.00 88.19 197 PRO A N 1
ATOM 1635 C CA . PRO A 1 197 ? 15.999 14.882 -19.271 1.00 88.19 197 PRO A CA 1
ATOM 1636 C C . PRO A 1 197 ? 15.077 14.729 -18.059 1.00 88.19 197 PRO A C 1
ATOM 1638 O O . PRO A 1 197 ? 13.885 14.999 -18.165 1.00 88.19 197 PRO A O 1
ATOM 1641 N N . GLU A 1 198 ? 15.616 14.345 -16.900 1.00 87.38 198 GLU A N 1
ATOM 1642 C CA . GLU A 1 198 ? 14.821 14.081 -15.686 1.00 87.38 198 GLU A CA 1
ATOM 1643 C C . GLU A 1 198 ? 13.854 15.225 -15.340 1.00 87.38 198 GLU A C 1
ATOM 1645 O O . GLU A 1 198 ? 12.676 14.990 -15.090 1.00 87.38 198 GLU A O 1
ATOM 1650 N N . ARG A 1 199 ? 14.315 16.477 -15.458 1.00 90.00 199 ARG A N 1
ATOM 1651 C CA . ARG A 1 199 ? 13.506 17.685 -15.215 1.00 90.00 199 ARG A CA 1
ATOM 1652 C C . ARG A 1 199 ? 12.282 17.838 -16.136 1.00 90.00 199 ARG A C 1
ATOM 1654 O O . ARG A 1 199 ? 11.380 18.593 -15.808 1.00 90.00 199 ARG A O 1
ATOM 1661 N N . GLU A 1 200 ? 12.279 17.177 -17.293 1.00 92.31 200 GLU A N 1
ATOM 1662 C CA . GLU A 1 200 ? 11.213 17.227 -18.306 1.00 92.31 200 GLU A CA 1
ATOM 1663 C C . GLU A 1 200 ? 10.337 15.960 -18.278 1.00 92.31 200 GLU A C 1
ATOM 1665 O O . GLU A 1 200 ? 9.354 15.878 -19.015 1.00 92.31 200 GLU A O 1
ATOM 1670 N N . MET A 1 201 ? 10.679 14.954 -17.458 1.00 91.38 201 MET A N 1
ATOM 1671 C CA . MET A 1 201 ? 9.998 13.652 -17.453 1.00 91.38 201 MET A CA 1
ATOM 1672 C C . MET A 1 201 ? 8.522 13.775 -17.075 1.00 91.38 201 MET A C 1
ATOM 1674 O O . MET A 1 201 ? 7.674 13.270 -17.800 1.00 91.38 201 MET A O 1
ATOM 1678 N N . LEU A 1 202 ? 8.212 14.468 -15.977 1.00 92.06 202 LEU A N 1
ATOM 1679 C CA . LEU A 1 202 ? 6.834 14.624 -15.495 1.00 92.06 202 LEU A CA 1
ATOM 1680 C C . LEU A 1 202 ? 5.964 15.455 -16.450 1.00 92.06 202 LEU A C 1
ATOM 1682 O O . LEU A 1 202 ? 4.761 15.245 -16.527 1.00 92.06 202 LEU A O 1
ATOM 1686 N N . GLU A 1 203 ? 6.567 16.376 -17.207 1.00 91.50 203 GLU A N 1
ATOM 1687 C CA . GLU A 1 203 ? 5.854 17.176 -18.210 1.00 91.50 203 GLU A CA 1
ATOM 1688 C C . GLU A 1 203 ? 5.530 16.353 -19.466 1.00 91.50 203 GLU A C 1
ATOM 1690 O O . GLU A 1 203 ? 4.456 16.484 -20.050 1.00 91.50 203 GLU A O 1
ATOM 1695 N N . LYS A 1 204 ? 6.457 15.488 -19.894 1.00 89.75 204 LYS A N 1
ATOM 1696 C CA . LYS A 1 204 ? 6.342 14.715 -21.143 1.00 89.75 204 LYS A CA 1
ATOM 1697 C C . LYS A 1 204 ? 5.691 13.340 -20.973 1.00 89.75 204 LYS A C 1
ATOM 1699 O O . LYS A 1 204 ? 5.406 12.680 -21.976 1.00 89.75 204 LYS A O 1
ATOM 1704 N N . HIS A 1 205 ? 5.481 12.889 -19.739 1.00 88.19 205 HIS A N 1
ATOM 1705 C CA . HIS A 1 205 ? 4.934 11.574 -19.418 1.00 88.19 205 HIS A CA 1
ATOM 1706 C C . HIS A 1 205 ? 3.801 11.702 -18.393 1.00 88.19 205 HIS A C 1
ATOM 1708 O O . HIS A 1 205 ? 4.016 11.602 -17.192 1.00 88.19 205 HIS A O 1
ATOM 1714 N N . ASP A 1 206 ? 2.582 11.875 -18.901 1.00 86.94 206 ASP A N 1
ATOM 1715 C CA . ASP A 1 206 ? 1.325 12.039 -18.151 1.00 86.94 206 ASP A CA 1
ATOM 1716 C C . ASP A 1 206 ? 0.988 10.915 -17.153 1.00 86.94 206 ASP A C 1
ATOM 1718 O O . ASP A 1 206 ? 0.271 11.134 -16.182 1.00 86.94 206 ASP A O 1
ATOM 1722 N N . HIS A 1 207 ? 1.507 9.714 -17.387 1.00 85.12 207 HIS A N 1
ATOM 1723 C CA . HIS A 1 207 ? 1.355 8.543 -16.526 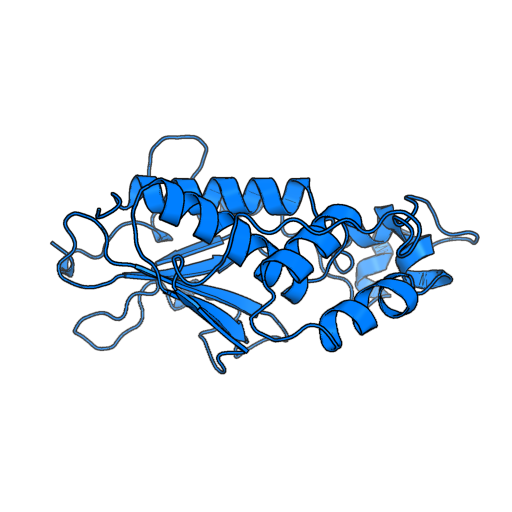1.00 85.12 207 HIS A CA 1
ATOM 1724 C C . HIS A 1 207 ? 2.385 8.470 -15.385 1.00 85.12 207 HIS A C 1
ATOM 1726 O O . HIS A 1 207 ? 2.309 7.545 -14.573 1.00 85.12 207 HIS A O 1
ATOM 1732 N N . LEU A 1 208 ? 3.374 9.374 -15.346 1.00 91.06 208 LEU A N 1
ATOM 1733 C CA . LEU A 1 208 ? 4.379 9.427 -14.286 1.00 91.06 208 LEU A CA 1
ATOM 1734 C C . LEU A 1 208 ? 3.976 10.399 -13.183 1.00 91.06 208 LEU A C 1
ATOM 1736 O O . LEU A 1 208 ? 3.555 11.525 -13.431 1.00 91.06 208 LEU A O 1
ATOM 1740 N N . TYR A 1 209 ? 4.200 9.965 -11.951 1.00 90.94 209 TYR A N 1
ATOM 1741 C CA . TYR A 1 209 ? 3.934 10.730 -10.746 1.00 90.94 209 TYR A CA 1
ATOM 1742 C C . TYR A 1 209 ? 5.240 11.188 -10.095 1.00 90.94 209 TYR A C 1
ATOM 1744 O O . TYR A 1 209 ? 6.287 10.543 -10.225 1.00 90.94 209 TYR A O 1
ATOM 1752 N N . MET A 1 210 ? 5.164 12.295 -9.352 1.00 92.88 210 MET A N 1
ATOM 1753 C CA . MET A 1 210 ? 6.206 12.658 -8.390 1.00 92.88 210 MET A CA 1
ATOM 1754 C C . MET A 1 210 ? 6.396 11.529 -7.373 1.00 92.88 210 MET A C 1
ATOM 1756 O O . MET A 1 210 ? 5.471 10.768 -7.083 1.00 92.88 210 MET A O 1
ATOM 1760 N N . ASP A 1 211 ? 7.606 11.419 -6.834 1.00 93.12 211 ASP A N 1
ATOM 1761 C CA . ASP A 1 211 ? 7.878 10.471 -5.762 1.00 93.12 211 ASP A CA 1
ATOM 1762 C C . ASP A 1 211 ? 7.177 10.935 -4.475 1.00 93.12 211 ASP A C 1
ATOM 1764 O O . ASP A 1 211 ? 7.498 11.990 -3.937 1.00 93.12 211 ASP A O 1
ATOM 1768 N N . TYR A 1 212 ? 6.240 10.133 -3.966 1.00 93.12 212 TYR A N 1
ATOM 1769 C CA . TYR A 1 212 ? 5.661 10.317 -2.632 1.00 93.12 212 TYR A CA 1
ATOM 1770 C C . TYR A 1 212 ? 6.558 9.601 -1.627 1.00 93.12 212 TYR A C 1
ATOM 1772 O O . TYR A 1 212 ? 6.562 8.366 -1.579 1.00 93.12 212 TYR A O 1
ATOM 1780 N N . THR A 1 213 ? 7.388 10.340 -0.890 1.00 93.44 213 THR A N 1
ATOM 1781 C CA . THR A 1 213 ? 8.431 9.755 -0.034 1.00 93.44 213 THR A CA 1
ATOM 1782 C C . THR A 1 213 ? 7.936 9.466 1.383 1.00 93.44 213 THR A C 1
ATOM 1784 O O . THR A 1 213 ? 6.922 9.990 1.835 1.00 93.44 213 THR A O 1
ATOM 1787 N N . ILE A 1 214 ? 8.652 8.600 2.106 1.00 94.19 214 ILE A N 1
ATOM 1788 C CA . ILE A 1 214 ? 8.328 8.313 3.511 1.00 94.19 214 ILE A CA 1
ATOM 1789 C C . ILE A 1 214 ? 8.636 9.529 4.383 1.00 94.19 214 ILE A C 1
ATOM 1791 O O . ILE A 1 214 ? 7.916 9.816 5.336 1.00 94.19 214 ILE A O 1
ATOM 1795 N N . GLU A 1 215 ? 9.705 10.236 4.046 1.00 94.38 215 GLU A N 1
ATOM 1796 C CA . GLU A 1 215 ? 10.180 11.431 4.718 1.00 94.38 215 GLU A CA 1
ATOM 1797 C C . GLU A 1 215 ? 9.136 12.551 4.650 1.00 94.38 215 GLU A C 1
ATOM 1799 O O . GLU A 1 215 ? 8.807 13.137 5.686 1.00 94.38 215 GLU A O 1
ATOM 1804 N N . ASP A 1 216 ? 8.551 12.777 3.472 1.00 94.50 216 ASP A N 1
ATOM 1805 C CA . ASP A 1 216 ? 7.477 13.758 3.289 1.00 94.50 216 ASP A CA 1
ATOM 1806 C C . ASP A 1 216 ? 6.240 13.360 4.103 1.00 94.50 216 ASP A C 1
ATOM 1808 O O . ASP A 1 216 ? 5.742 14.160 4.897 1.00 94.50 216 ASP A O 1
ATOM 1812 N N . SER A 1 217 ? 5.813 12.094 4.030 1.00 94.19 217 SER A N 1
ATOM 1813 C CA . SER A 1 217 ? 4.678 11.585 4.813 1.00 94.19 217 SER A CA 1
ATOM 1814 C C . SER A 1 217 ? 4.870 11.705 6.328 1.00 94.19 217 SER A C 1
ATOM 1816 O O . SER A 1 217 ? 3.905 11.945 7.060 1.00 94.19 217 SER A O 1
ATOM 1818 N N . ILE A 1 218 ? 6.100 11.543 6.828 1.00 94.38 218 ILE A N 1
ATOM 1819 C CA . ILE A 1 218 ? 6.429 11.785 8.241 1.00 94.38 218 ILE A CA 1
ATOM 1820 C C . ILE A 1 218 ? 6.323 13.279 8.554 1.00 94.38 218 ILE A C 1
ATOM 1822 O O . ILE A 1 218 ? 5.733 13.644 9.573 1.00 94.38 218 ILE A O 1
ATOM 1826 N N . SER A 1 219 ? 6.860 14.142 7.687 1.00 92.81 219 SER A N 1
ATOM 1827 C CA . SER A 1 219 ? 6.810 15.598 7.872 1.00 92.81 219 SER A CA 1
ATOM 1828 C C . SER A 1 219 ? 5.373 16.138 7.914 1.00 92.81 219 SER A C 1
ATOM 1830 O O . SER A 1 219 ? 5.073 17.048 8.686 1.00 92.81 219 SER A O 1
ATOM 1832 N N . GLU A 1 220 ? 4.466 15.507 7.165 1.00 92.31 220 GLU A N 1
ATOM 1833 C CA . GLU A 1 220 ? 3.034 15.816 7.121 1.00 92.31 220 GLU A CA 1
ATOM 1834 C C . GLU A 1 220 ? 2.229 15.145 8.252 1.00 92.31 220 GLU A C 1
ATOM 1836 O O . GLU A 1 220 ? 1.029 15.380 8.396 1.00 92.31 220 GLU A O 1
ATOM 1841 N N . GLY A 1 221 ? 2.854 14.286 9.065 1.00 92.69 221 GLY A N 1
ATOM 1842 C CA . GLY A 1 221 ? 2.186 13.545 10.140 1.00 92.69 221 GLY A CA 1
ATOM 1843 C C . GLY A 1 221 ? 1.255 12.421 9.659 1.00 92.69 221 GLY A C 1
ATOM 1844 O O . GLY A 1 221 ? 0.498 11.866 10.465 1.00 92.69 221 GLY A O 1
ATOM 1845 N N . LYS A 1 222 ? 1.318 12.054 8.372 1.00 94.69 222 LYS A N 1
ATOM 1846 C CA . LYS A 1 222 ? 0.599 10.916 7.768 1.00 94.69 222 LYS A CA 1
ATOM 1847 C C . LYS A 1 222 ? 1.139 9.572 8.251 1.00 94.69 222 LYS A C 1
ATOM 1849 O O . LYS A 1 222 ? 0.383 8.605 8.354 1.00 94.69 222 LYS A O 1
ATOM 1854 N N . ILE A 1 223 ? 2.422 9.532 8.596 1.00 93.88 223 ILE A N 1
ATOM 1855 C CA . ILE A 1 223 ? 3.092 8.424 9.280 1.00 93.88 223 ILE A CA 1
ATOM 1856 C C . ILE A 1 223 ? 3.720 8.979 10.568 1.00 93.88 223 ILE A C 1
ATOM 1858 O O . ILE A 1 223 ? 4.238 10.097 10.550 1.00 93.88 223 ILE A O 1
ATOM 1862 N N . PRO A 1 224 ? 3.666 8.258 11.702 1.00 90.69 224 PRO A N 1
ATOM 1863 C CA . PRO A 1 224 ? 4.363 8.695 12.906 1.00 90.69 224 PRO A CA 1
ATOM 1864 C C . PRO A 1 224 ? 5.875 8.746 12.667 1.00 90.69 224 PRO A C 1
ATOM 1866 O O . PRO A 1 224 ? 6.451 7.846 12.051 1.00 90.69 224 PRO A O 1
ATOM 1869 N N . SER A 1 225 ? 6.530 9.787 13.185 1.00 80.88 225 SER A N 1
ATOM 1870 C CA . SER A 1 225 ? 7.989 9.797 13.275 1.00 80.88 225 SER A CA 1
ATOM 1871 C C . SER A 1 225 ? 8.458 8.639 14.163 1.00 80.88 225 SER A C 1
ATOM 1873 O O . SER A 1 225 ? 7.677 8.058 14.908 1.00 80.88 225 SER A O 1
ATOM 1875 N N . SER A 1 226 ? 9.746 8.298 14.112 1.00 69.25 226 SER A N 1
ATOM 1876 C CA . SER A 1 226 ? 10.370 7.228 14.912 1.00 69.25 226 SER A CA 1
ATOM 1877 C C . SER A 1 226 ? 10.218 7.367 16.437 1.00 69.25 226 SER A C 1
ATOM 1879 O O . SER A 1 226 ? 10.707 6.519 17.181 1.00 69.25 226 SER A O 1
ATOM 1881 N N . ASP A 1 227 ? 9.561 8.425 16.906 1.00 63.53 227 ASP A N 1
ATOM 1882 C CA . ASP A 1 227 ? 9.168 8.582 18.289 1.00 63.53 227 ASP A CA 1
ATOM 1883 C C . ASP A 1 227 ? 7.877 7.808 18.533 1.00 63.53 227 ASP A C 1
ATOM 1885 O O . ASP A 1 227 ? 6.946 7.818 17.740 1.00 63.53 227 ASP A O 1
ATOM 1889 N N . ASP A 1 228 ? 7.806 7.165 19.685 1.00 64.19 228 ASP A N 1
ATOM 1890 C CA . ASP A 1 228 ? 6.746 6.275 20.157 1.00 64.19 228 ASP A CA 1
ATOM 1891 C C . ASP A 1 228 ? 5.335 6.915 20.318 1.00 64.19 228 ASP A C 1
ATOM 1893 O O . ASP A 1 228 ? 4.513 6.461 21.125 1.00 64.19 228 ASP A O 1
ATOM 1897 N N . ARG A 1 229 ? 5.047 7.998 19.592 1.00 84.94 229 ARG A N 1
ATOM 1898 C CA . ARG A 1 229 ? 3.870 8.858 19.679 1.00 84.94 229 ARG A CA 1
ATOM 1899 C C . ARG A 1 229 ? 3.034 8.762 18.409 1.00 84.94 229 ARG A C 1
ATOM 1901 O O . ARG A 1 229 ? 3.530 8.842 17.295 1.00 84.94 229 ARG A O 1
ATOM 1908 N N . L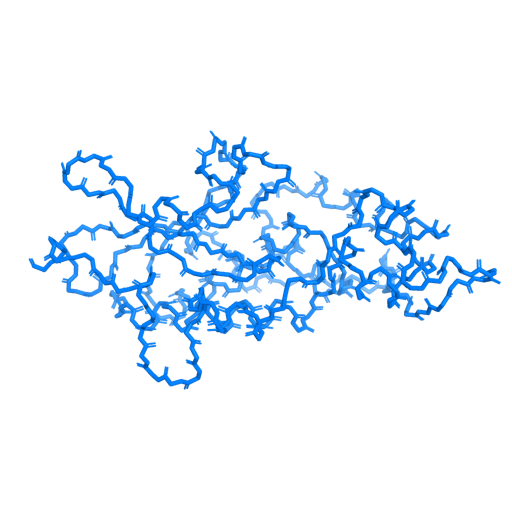EU A 1 230 ? 1.726 8.660 18.607 1.00 91.69 230 LEU A N 1
ATOM 1909 C CA . LEU A 1 230 ? 0.752 8.734 17.525 1.00 91.69 230 LEU A CA 1
ATOM 1910 C C . LEU A 1 230 ? 0.630 10.173 17.016 1.00 91.69 230 LEU A C 1
ATOM 1912 O O . LEU A 1 230 ? 0.402 11.087 17.821 1.00 91.69 230 LEU A O 1
ATOM 1916 N N . SER A 1 231 ? 0.693 10.362 15.698 1.00 92.00 231 SER A N 1
ATOM 1917 C CA . SER A 1 231 ? 0.329 11.636 15.079 1.00 92.00 231 SER A CA 1
ATOM 1918 C C . SER A 1 231 ? -1.182 11.850 15.165 1.00 92.00 231 SER A C 1
ATOM 1920 O O . SER A 1 231 ? -1.960 10.931 15.442 1.00 92.00 231 SER A O 1
ATOM 1922 N N . TYR A 1 232 ? -1.609 13.092 14.931 1.00 93.31 232 TYR A N 1
ATOM 1923 C CA . TYR A 1 232 ? -3.011 13.505 15.018 1.00 93.31 232 TYR A CA 1
ATOM 1924 C C . TYR A 1 232 ? -3.962 12.561 14.261 1.00 93.31 232 TYR A C 1
ATOM 1926 O O . TYR A 1 232 ? -4.974 12.126 14.811 1.00 93.31 232 TYR A O 1
ATOM 1934 N N . LEU A 1 233 ? -3.584 12.161 13.043 1.00 95.31 233 LEU A N 1
ATOM 1935 C CA . LEU A 1 233 ? -4.397 11.315 12.168 1.00 95.31 233 LEU A CA 1
ATOM 1936 C C . LEU A 1 233 ? -4.612 9.888 12.703 1.00 95.31 233 LEU A C 1
ATOM 1938 O O . LEU A 1 233 ? -5.537 9.213 12.255 1.00 95.31 233 LEU A O 1
ATOM 1942 N N . GLN A 1 234 ? -3.822 9.437 13.685 1.00 96.00 234 GLN A N 1
ATOM 1943 C CA . GLN A 1 234 ? -3.939 8.099 14.276 1.00 96.00 234 GLN A CA 1
ATOM 1944 C C . GLN A 1 234 ? -4.485 8.091 15.713 1.00 96.00 234 GLN A C 1
ATOM 1946 O O . GLN A 1 234 ? -4.797 7.028 16.249 1.00 96.00 234 GLN A O 1
ATOM 1951 N N . GLN A 1 235 ? -4.619 9.238 16.380 1.00 94.56 235 GLN A N 1
ATOM 1952 C CA . GLN A 1 235 ? -5.130 9.292 17.759 1.00 94.56 235 GLN A CA 1
ATOM 1953 C C . GLN A 1 235 ? -6.606 8.923 17.822 1.00 94.56 235 GLN A C 1
ATOM 1955 O O . GLN A 1 235 ? -7.352 9.381 16.978 1.00 94.56 235 GLN A O 1
ATOM 1960 N N . ALA A 1 236 ? -7.072 8.162 18.817 1.00 92.38 236 ALA A N 1
ATOM 1961 C CA . ALA A 1 236 ? -8.492 7.808 18.927 1.00 92.38 236 ALA A CA 1
ATOM 1962 C C . ALA A 1 236 ? -9.394 9.046 19.063 1.00 92.38 236 ALA A C 1
ATOM 1964 O O . ALA A 1 236 ? -9.009 10.051 19.659 1.00 92.38 236 ALA A O 1
ATOM 1965 N N . SER A 1 237 ? -10.626 8.968 18.559 1.00 89.44 237 SER A N 1
ATOM 1966 C CA . SER A 1 237 ? -11.626 9.982 18.904 1.00 89.44 237 SER A CA 1
ATOM 1967 C C . SER A 1 237 ? -12.052 9.845 20.364 1.00 89.44 237 SER A C 1
ATOM 1969 O O . SER A 1 237 ? -12.155 8.734 20.867 1.00 89.44 237 SER A O 1
ATOM 1971 N N . GLY A 1 238 ? -12.381 10.963 21.019 1.00 89.94 238 GLY A N 1
ATOM 1972 C CA . GLY A 1 238 ? -12.775 10.961 22.434 1.00 89.94 238 GLY A CA 1
ATOM 1973 C C . GLY A 1 238 ? -13.973 10.064 22.771 1.00 89.94 238 GLY A C 1
ATOM 1974 O O . GLY A 1 238 ? -14.067 9.602 23.895 1.00 89.94 238 GLY A O 1
ATOM 1975 N N . TRP A 1 239 ? -14.851 9.773 21.803 1.00 90.81 239 TRP A N 1
ATOM 1976 C CA . TRP A 1 239 ? -16.007 8.884 21.988 1.00 90.81 239 TRP A CA 1
ATOM 1977 C C . TRP A 1 239 ? -15.656 7.391 22.037 1.00 90.81 239 TRP A C 1
ATOM 1979 O O . TRP A 1 239 ? -16.527 6.589 22.340 1.00 90.81 239 TRP A O 1
ATOM 1989 N N . GLN A 1 240 ? -14.426 7.004 21.687 1.00 90.62 240 GLN A N 1
ATOM 1990 C CA . GLN A 1 240 ? -13.988 5.604 21.710 1.00 90.62 240 GLN A CA 1
ATOM 1991 C C . GLN A 1 240 ? -13.590 5.122 23.114 1.00 90.62 240 GLN A C 1
ATOM 1993 O O . GLN A 1 240 ? -13.227 3.956 23.236 1.00 90.62 240 GLN A O 1
ATOM 1998 N N . TYR A 1 241 ? -13.654 5.985 24.134 1.00 87.12 241 TYR A N 1
ATOM 1999 C CA . TYR A 1 241 ? -13.298 5.695 25.526 1.00 87.12 241 TYR A CA 1
ATOM 2000 C C . TYR A 1 241 ? -14.518 5.711 26.446 1.00 87.12 241 TYR A C 1
ATOM 2002 O O . TYR A 1 241 ? -15.439 6.519 26.185 1.00 87.12 241 TYR A O 1
#

Foldseek 3Di:
DAAALLRLLVLLQVLLVVLCVQAQACQALVNCQFQVCCVPPVVQCVVFPVVVVVPDDQQVLQSLQQSCSQQRYDHQVSSQSNSCLSSLVVCVVVVFKKKWFWFAFPADRHIWIWIWGDHPLFPHTWIWTQGNQQGFIFTQGQDPVRHTPPQVVPPRGDGDDTPHIDMSVSRPPVDHDDCPPPGDHRDTDHDPDDDDPSVCCVVVPVSHDHRNDPVVCCVVQRRPDPDSDRGPRSDDDPNRD

Organism: NCBI:txid28087

Sequence (241 aa):
MLLARKDFVNICTQAIFNTRKQLTINNQLSGYIKFHREIKENNYFSNNVRDPLINTREDEYMYRHDLLRHVGLGNCHELADFLLVEIGREIQRHNALARIRIVSSMKFDHVYLEIKIKLLGEIDYSLWEVDAWDPRIIDISTRPTGSIKNYESLDYGYSTETRNSVYTDEINYSNRYKFFNTIPTPNKGCPLREATPEREMLEKHDHLYMDYTIEDSISEGKIPSSDDRLSYLQQASGWQY

pLDDT: mean 92.29, std 6.12, range [63.53, 98.62]

Radius of gyration: 18.51 Å; chains: 1; bounding box: 42×39×52 Å